Protein AF-A0AB36B8X4-F1 (afdb_monomer_lite)

Radius of gyration: 33.88 Å; chains: 1; bounding box: 92×52×103 Å

Foldseek 3Di:
DFDDPLLQVLVCLLCVLVVVNCQWHADPRRQFIQGNVVRDTDGPLVRVLVSVVPDDPCCVRRNDDPVSVVSNVVVCCVSVNDPPPPPQDDQPDDDDQWGWNDWADLVLQWIKTKTADPPPPDLQARIWIFTQHPVGTDDIDTGNDPVVNVVVSVVVSCVSNVHPPCVVVVVVVQLVLLLVLCVVPDDPVVSVVCSPVPVLVVVLSVVSVPPPPDDSVVSSVVSVVSVVVVVVVVVVVPPPDDDPDDDD

Organism: Clostridium innocuum (NCBI:txid1522)

Secondary structure (DSSP, 8-state):
----HHHHHHHHHHHHHHT-TTTEEE-TTSSEEEETTTTEEEEHHHHHHHHHHT---TTTTT---HHHHHHHHHHHHHTTSS----TT-----EETTEEEEEEE--SSS-EEEEEE-TT-SSGGGSEEEEEEETTEEEEEEEESSHHHHHHHHHHHHHHHTT--HHHHHHHHHHHHHHHHHHHTTS-HHHHHHHHH-HHHHHHHHHHHHHS-SS-HHHHHHHHHHHHHHHHHHHHGGG----------

pLDDT: mean 83.99, std 14.66, range [40.56, 97.94]

Structure (mmCIF, N/CA/C/O backbone):
data_AF-A0AB36B8X4-F1
#
_entry.id   AF-A0AB36B8X4-F1
#
loop_
_atom_site.group_PDB
_atom_site.id
_atom_site.type_symbol
_atom_site.label_atom_id
_atom_site.label_alt_id
_atom_site.label_comp_id
_atom_site.label_asym_id
_atom_site.label_entity_id
_atom_site.label_seq_id
_atom_site.pdbx_PDB_ins_code
_atom_site.Cartn_x
_atom_site.Cartn_y
_atom_site.Cartn_z
_atom_site.occupancy
_atom_site.B_iso_or_equiv
_atom_site.auth_seq_id
_atom_site.auth_comp_id
_atom_site.auth_asym_id
_atom_site.auth_atom_id
_atom_site.pdbx_PDB_model_num
ATOM 1 N N . MET A 1 1 ? 27.150 -23.448 -8.634 1.00 84.00 1 MET A N 1
ATOM 2 C CA . MET A 1 1 ? 25.755 -23.225 -9.065 1.00 84.00 1 MET A CA 1
ATOM 3 C C . MET A 1 1 ? 25.576 -23.900 -10.412 1.00 84.00 1 MET A C 1
ATOM 5 O O . MET A 1 1 ? 26.542 -23.948 -11.162 1.00 84.00 1 MET A O 1
ATOM 9 N N . LYS A 1 2 ? 24.393 -24.443 -10.685 1.00 92.50 2 LYS A N 1
ATOM 10 C CA . LYS A 1 2 ? 24.024 -25.048 -11.966 1.00 92.50 2 LYS A CA 1
ATOM 11 C C . LYS A 1 2 ? 22.678 -24.452 -12.374 1.00 92.50 2 LYS A C 1
ATOM 13 O O . LYS A 1 2 ? 21.824 -24.319 -11.499 1.00 92.50 2 LYS A O 1
ATOM 18 N N . LEU A 1 3 ? 22.521 -24.072 -13.640 1.00 94.25 3 LEU A N 1
ATOM 19 C CA . LEU A 1 3 ? 21.244 -23.560 -14.136 1.00 94.25 3 LEU A CA 1
ATOM 20 C C . LEU A 1 3 ? 20.208 -24.686 -14.194 1.00 94.25 3 LEU A C 1
ATOM 22 O O . LEU A 1 3 ? 20.542 -25.852 -14.433 1.00 94.25 3 LEU A O 1
ATOM 26 N N . THR A 1 4 ? 18.941 -24.334 -14.005 1.00 96.38 4 THR A N 1
ATOM 27 C CA . THR A 1 4 ? 17.841 -25.206 -14.418 1.00 96.38 4 THR A CA 1
ATOM 28 C C . THR A 1 4 ? 17.705 -25.179 -15.942 1.00 96.38 4 THR A C 1
ATOM 30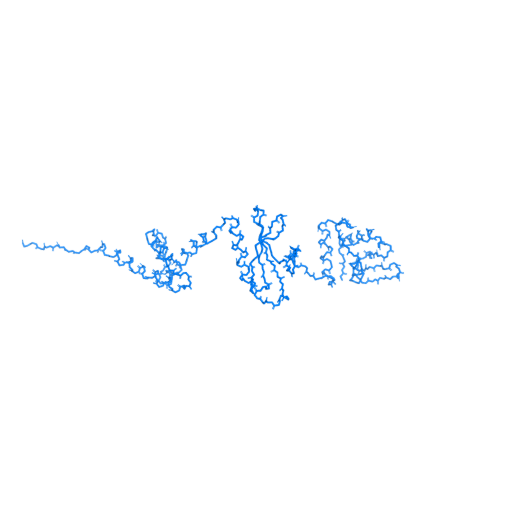 O O . THR A 1 4 ? 18.151 -24.243 -16.604 1.00 96.38 4 THR A O 1
ATOM 33 N N . VAL A 1 5 ? 17.061 -26.202 -16.511 1.00 95.19 5 VAL A N 1
ATOM 34 C CA . VAL A 1 5 ? 16.749 -26.231 -17.952 1.00 95.19 5 VAL A CA 1
ATOM 35 C C . VAL A 1 5 ? 15.897 -25.022 -18.345 1.00 95.19 5 VAL A C 1
ATOM 37 O O . VAL A 1 5 ? 16.098 -24.430 -19.395 1.00 95.19 5 VAL A O 1
ATOM 40 N N . GLU A 1 6 ? 14.981 -24.612 -17.472 1.00 96.31 6 GLU A N 1
ATOM 41 C CA . GLU A 1 6 ? 14.129 -23.445 -17.688 1.00 96.31 6 GLU A CA 1
ATOM 42 C C . GLU A 1 6 ? 14.929 -22.136 -17.731 1.00 96.31 6 GLU A C 1
ATOM 44 O O . GLU A 1 6 ? 14.751 -21.340 -18.647 1.00 96.31 6 GLU A O 1
ATOM 49 N N . GLN A 1 7 ? 15.870 -21.944 -16.801 1.00 96.88 7 GLN A N 1
ATOM 50 C CA . GLN A 1 7 ? 16.777 -20.792 -16.807 1.00 96.88 7 GLN A CA 1
ATOM 51 C C . GLN A 1 7 ? 17.638 -20.751 -18.074 1.00 96.88 7 GLN A C 1
ATOM 53 O O . GLN A 1 7 ? 17.837 -19.680 -18.643 1.00 96.88 7 GLN A O 1
ATOM 58 N N . ALA A 1 8 ? 18.129 -21.910 -18.521 1.00 95.38 8 ALA A N 1
ATOM 59 C CA . ALA A 1 8 ? 18.902 -22.014 -19.752 1.00 95.38 8 ALA A CA 1
ATOM 60 C C . ALA A 1 8 ? 18.063 -21.630 -20.980 1.00 95.38 8 ALA A C 1
ATOM 62 O O . ALA A 1 8 ? 18.479 -20.770 -21.746 1.00 95.38 8 ALA A O 1
ATOM 63 N N . ASN A 1 9 ? 16.838 -22.150 -21.094 1.00 95.44 9 ASN A N 1
ATOM 64 C CA . ASN A 1 9 ? 15.934 -21.822 -22.199 1.00 95.44 9 ASN A CA 1
ATOM 65 C C . ASN A 1 9 ? 15.611 -20.320 -22.276 1.00 95.44 9 ASN A C 1
ATOM 67 O O . ASN A 1 9 ? 15.536 -19.756 -23.366 1.00 95.44 9 ASN A O 1
ATOM 71 N N . VAL A 1 10 ? 15.413 -19.663 -21.126 1.00 96.56 10 VAL A N 1
ATOM 72 C CA . VAL A 1 10 ? 15.160 -18.215 -21.077 1.00 96.56 10 VAL A CA 1
ATOM 73 C C . VAL A 1 10 ? 16.382 -17.429 -21.562 1.00 96.56 10 VAL A C 1
ATOM 75 O O . VAL A 1 10 ? 16.236 -16.499 -22.354 1.00 96.56 10 VAL A O 1
ATOM 78 N N . LEU A 1 11 ? 17.586 -17.815 -21.133 1.00 95.06 11 LEU A N 1
ATOM 79 C CA . LEU A 1 11 ? 18.834 -17.195 -21.586 1.00 95.06 11 LEU A CA 1
ATOM 80 C C . LEU A 1 11 ? 19.087 -17.414 -23.082 1.00 95.06 11 LEU A C 1
ATOM 82 O O . LEU A 1 11 ? 19.453 -16.462 -23.767 1.00 95.06 11 LEU A O 1
ATOM 86 N N . ASP A 1 12 ? 18.849 -18.624 -23.591 1.00 92.81 12 ASP A N 1
ATOM 87 C CA . ASP A 1 12 ? 18.992 -18.947 -25.014 1.00 92.81 12 ASP A CA 1
ATOM 88 C C . ASP A 1 12 ? 18.025 -18.117 -25.862 1.00 92.81 12 ASP A C 1
ATOM 90 O O . ASP A 1 12 ? 18.419 -17.547 -26.876 1.00 92.81 12 ASP A O 1
ATOM 94 N N . LYS A 1 13 ? 16.779 -17.950 -25.404 1.00 94.06 13 LYS A N 1
ATOM 95 C CA . LYS A 1 13 ? 15.788 -17.090 -26.063 1.00 94.06 13 LYS A CA 1
ATOM 96 C C . LYS A 1 13 ? 16.234 -15.626 -26.105 1.00 94.06 13 LYS A C 1
ATOM 98 O O . LYS A 1 13 ? 16.068 -14.970 -27.133 1.00 94.06 13 LYS A O 1
ATOM 103 N N . ILE A 1 14 ? 16.812 -15.110 -25.017 1.00 93.94 14 ILE A N 1
ATOM 104 C CA . ILE A 1 14 ? 17.375 -13.751 -24.986 1.00 93.94 14 ILE A CA 1
ATOM 105 C C . ILE A 1 14 ? 18.546 -13.641 -25.971 1.00 93.94 14 ILE A C 1
ATOM 107 O O . ILE A 1 14 ? 18.582 -12.690 -26.749 1.00 93.94 14 ILE A O 1
ATOM 111 N N . ALA A 1 15 ? 19.468 -14.609 -25.964 1.00 90.81 15 ALA A N 1
ATOM 112 C CA . ALA A 1 15 ? 20.644 -14.630 -26.834 1.00 90.81 15 ALA A CA 1
ATOM 113 C C . ALA A 1 15 ? 20.276 -14.734 -28.325 1.00 90.81 15 ALA A C 1
ATOM 115 O O . ALA A 1 15 ? 20.839 -14.013 -29.147 1.00 90.81 15 ALA A O 1
ATOM 116 N N . GLU A 1 16 ? 19.296 -15.569 -28.677 1.00 91.19 16 GLU A N 1
ATOM 117 C CA . GLU A 1 16 ? 18.780 -15.699 -30.045 1.00 91.19 16 GLU A CA 1
ATOM 118 C C . GLU A 1 16 ? 18.160 -14.377 -30.520 1.00 91.19 16 GLU A C 1
ATOM 120 O O . GLU A 1 16 ? 18.435 -13.901 -31.622 1.00 91.19 16 GLU A O 1
ATOM 125 N N . LYS A 1 17 ? 17.341 -13.738 -29.675 1.00 91.81 17 LYS A N 1
ATOM 126 C CA . LYS A 1 17 ? 16.652 -12.486 -30.024 1.00 91.81 17 LYS A CA 1
ATOM 127 C C . LYS A 1 17 ? 17.582 -11.276 -30.084 1.00 91.81 17 LYS A C 1
ATOM 129 O O . LYS A 1 17 ? 17.334 -10.386 -30.896 1.00 91.81 17 LYS A O 1
ATOM 134 N N . SER A 1 18 ? 18.651 -11.244 -29.286 1.00 88.25 18 SER A N 1
ATOM 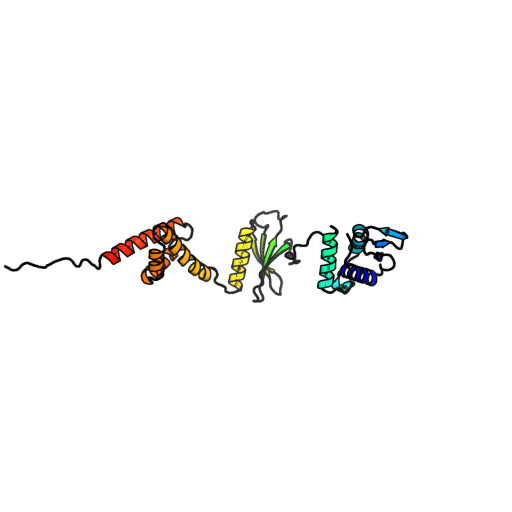135 C CA . SER A 1 18 ? 19.697 -10.215 -29.392 1.00 88.25 18 SER A CA 1
ATOM 136 C C . SER A 1 18 ? 20.706 -10.472 -30.512 1.00 88.25 18 SER A C 1
ATOM 138 O O . SER A 1 18 ? 21.477 -9.568 -30.834 1.00 88.25 18 SER A O 1
ATOM 140 N N . GLY A 1 19 ? 20.741 -11.680 -31.085 1.00 86.88 19 GLY A N 1
ATOM 141 C CA . GLY A 1 19 ? 21.804 -12.118 -31.996 1.00 86.88 19 GLY A CA 1
ATOM 142 C C . GLY A 1 19 ? 23.151 -12.364 -31.302 1.00 86.88 19 GLY A C 1
ATOM 143 O O . GLY A 1 19 ? 24.196 -12.340 -31.952 1.00 86.88 19 GLY A O 1
ATOM 144 N N . MET A 1 20 ? 23.146 -12.553 -29.977 1.00 84.62 20 MET A N 1
ATOM 145 C CA . MET A 1 20 ? 24.335 -12.886 -29.182 1.00 84.62 20 MET A CA 1
ATOM 146 C C . MET A 1 20 ? 24.583 -14.396 -29.084 1.00 84.62 20 MET A C 1
ATOM 148 O O . MET A 1 20 ? 25.609 -14.798 -28.545 1.00 84.62 20 MET A O 1
ATOM 152 N N . ASP A 1 21 ? 23.696 -15.229 -29.621 1.00 82.25 21 ASP A N 1
ATOM 153 C CA . ASP A 1 21 ? 23.835 -16.689 -29.735 1.00 82.25 21 ASP A CA 1
ATOM 154 C C . ASP A 1 21 ? 25.135 -17.133 -30.432 1.00 82.25 21 ASP A C 1
ATOM 156 O O . ASP A 1 21 ? 25.698 -18.185 -30.132 1.00 82.25 21 ASP A O 1
ATOM 160 N N . CYS A 1 22 ? 25.673 -16.296 -31.320 1.00 80.88 22 CYS A N 1
ATOM 161 C CA . CYS A 1 22 ? 26.965 -16.529 -31.957 1.00 80.88 22 CYS A CA 1
ATOM 162 C C . CYS A 1 22 ? 28.179 -16.297 -31.036 1.00 80.88 22 CYS A C 1
ATOM 164 O O . CYS A 1 22 ? 29.280 -16.736 -31.374 1.00 80.88 22 CYS A O 1
ATOM 166 N N . TRP A 1 23 ? 28.003 -15.614 -29.899 1.00 81.00 23 TRP A N 1
ATOM 167 C CA . TRP A 1 23 ? 29.058 -15.251 -28.935 1.00 81.00 23 TRP A CA 1
ATOM 168 C C . TRP A 1 23 ? 28.850 -15.891 -27.555 1.00 81.00 23 TRP A C 1
ATOM 170 O O . TRP A 1 23 ? 29.797 -16.019 -26.778 1.00 81.00 23 TRP A O 1
ATOM 180 N N . PHE A 1 24 ? 27.620 -16.308 -27.260 1.00 86.06 24 PHE A N 1
ATOM 181 C CA . PHE A 1 24 ? 27.163 -16.782 -25.964 1.00 86.06 24 PHE A CA 1
ATOM 182 C C . PHE A 1 24 ? 26.451 -18.123 -26.134 1.00 86.06 24 PHE A C 1
ATOM 184 O O . PHE A 1 24 ? 25.387 -18.193 -26.74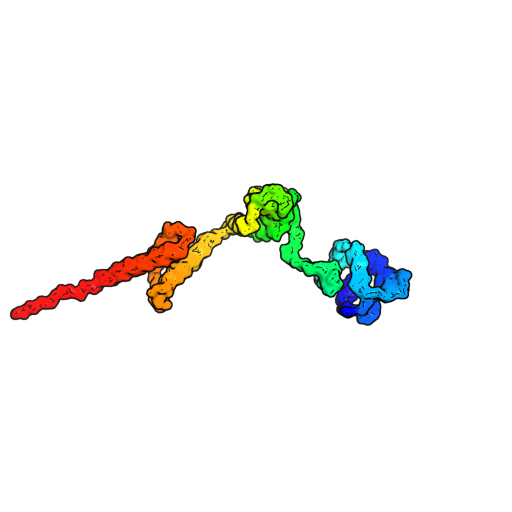3 1.00 86.06 24 PHE A O 1
ATOM 191 N N . SER A 1 25 ? 27.010 -19.187 -25.558 1.00 90.69 25 SER A N 1
ATOM 192 C CA . SER A 1 25 ? 26.334 -20.488 -25.483 1.00 90.69 25 SER A CA 1
ATOM 193 C C . SER A 1 25 ? 26.475 -21.087 -24.092 1.00 90.69 25 SER A C 1
ATOM 195 O O . SER A 1 25 ? 27.504 -20.935 -23.437 1.00 90.69 25 SER A O 1
ATOM 197 N N . ILE A 1 26 ? 25.433 -21.745 -23.600 1.00 93.75 26 ILE A N 1
ATOM 198 C CA . ILE A 1 26 ? 25.466 -22.412 -22.297 1.00 93.75 26 ILE A CA 1
ATOM 199 C C . ILE A 1 26 ? 26.100 -23.793 -22.484 1.00 93.75 26 ILE A C 1
ATOM 201 O O . ILE A 1 26 ? 25.794 -24.493 -23.445 1.00 93.75 26 ILE A O 1
ATOM 205 N N . THR A 1 27 ? 26.999 -24.199 -21.584 1.00 92.31 27 THR A N 1
ATOM 206 C CA . THR A 1 27 ? 27.598 -25.541 -21.656 1.00 92.31 27 THR A CA 1
ATOM 207 C C . THR A 1 27 ? 26.556 -26.632 -21.406 1.00 92.31 27 THR A C 1
ATOM 209 O O . THR A 1 27 ? 25.653 -26.447 -20.593 1.00 92.31 27 THR A O 1
ATOM 212 N N . ASP A 1 28 ? 26.724 -27.809 -22.019 1.00 91.31 28 ASP A N 1
ATOM 213 C CA . ASP A 1 28 ? 25.782 -28.941 -21.896 1.00 91.31 28 ASP A CA 1
ATOM 214 C C . ASP A 1 28 ? 25.486 -29.353 -20.441 1.00 91.31 28 ASP A C 1
ATOM 216 O O . ASP A 1 28 ? 24.405 -29.842 -20.110 1.00 91.31 28 ASP A O 1
ATOM 220 N N . ASP A 1 29 ? 26.452 -29.167 -19.539 1.00 93.25 29 ASP A N 1
ATOM 221 C CA . ASP A 1 29 ? 26.303 -29.488 -18.119 1.00 93.25 29 ASP A CA 1
ATOM 222 C C . ASP A 1 29 ? 25.583 -28.401 -17.298 1.00 93.25 29 ASP A C 1
ATOM 224 O O . ASP A 1 29 ? 25.269 -28.640 -16.122 1.00 93.25 29 ASP A O 1
ATOM 228 N N . LEU A 1 30 ? 25.270 -27.262 -17.929 1.00 94.69 30 LEU A N 1
ATOM 229 C CA . LEU A 1 30 ? 24.597 -26.075 -17.397 1.00 94.69 30 LEU A CA 1
ATOM 230 C C . LEU A 1 30 ? 25.367 -25.357 -16.277 1.00 94.69 30 LEU A C 1
ATOM 232 O O . LEU A 1 30 ? 24.766 -24.727 -15.400 1.00 94.69 30 LEU A O 1
ATOM 236 N N . THR A 1 31 ? 26.697 -25.483 -16.253 1.00 94.56 31 THR A N 1
ATOM 237 C CA . THR A 1 31 ? 27.536 -24.911 -15.182 1.00 94.56 31 THR A CA 1
ATOM 238 C C . THR A 1 31 ? 28.363 -23.698 -15.602 1.00 94.56 31 THR A C 1
ATOM 240 O O . THR A 1 31 ? 28.905 -23.008 -14.731 1.00 94.56 31 THR A O 1
ATOM 243 N N . ALA A 1 32 ? 28.442 -23.402 -16.901 1.00 94.00 32 ALA A N 1
ATOM 244 C CA . ALA A 1 32 ? 29.242 -22.313 -17.446 1.00 94.00 32 ALA A CA 1
ATOM 245 C C . ALA A 1 32 ? 28.630 -21.724 -18.727 1.00 94.00 32 ALA A C 1
ATOM 247 O O . ALA A 1 32 ? 27.735 -22.307 -19.338 1.00 94.00 32 ALA A O 1
ATOM 248 N N . ILE A 1 33 ? 29.147 -20.560 -19.126 1.00 93.81 33 ILE A N 1
ATOM 249 C CA . ILE A 1 33 ? 28.929 -19.985 -20.457 1.00 93.81 33 ILE A CA 1
ATOM 250 C C . ILE A 1 33 ? 30.196 -20.230 -21.273 1.00 93.81 33 ILE A C 1
ATOM 252 O O . ILE A 1 33 ? 31.301 -19.960 -20.801 1.00 93.81 33 ILE A O 1
ATOM 256 N N . HIS A 1 34 ? 30.047 -20.744 -22.482 1.00 93.38 34 HIS A N 1
ATOM 257 C CA . HIS A 1 34 ? 31.100 -20.820 -23.475 1.00 93.38 34 HIS A CA 1
ATOM 258 C C . HIS A 1 34 ? 31.112 -19.526 -24.301 1.00 93.38 34 HIS A C 1
ATOM 260 O O . HIS A 1 34 ? 30.177 -19.229 -25.048 1.00 93.38 34 HIS A O 1
ATOM 266 N N . ASP A 1 35 ? 32.176 -18.750 -24.105 1.00 89.12 35 ASP A N 1
ATOM 267 C CA . ASP A 1 35 ? 32.509 -17.540 -24.855 1.00 89.12 35 ASP A CA 1
ATOM 268 C C . ASP A 1 35 ? 33.169 -17.977 -26.166 1.00 89.12 35 ASP A C 1
ATOM 270 O O . ASP A 1 35 ? 34.320 -18.436 -26.179 1.00 89.12 35 ASP A O 1
ATOM 274 N N . VAL A 1 36 ? 32.395 -17.891 -27.249 1.00 85.88 36 VAL A N 1
ATOM 275 C CA . VAL A 1 36 ? 32.785 -18.392 -28.575 1.00 85.88 36 VAL A CA 1
ATOM 276 C C . VAL A 1 36 ? 33.909 -17.539 -29.171 1.00 85.88 36 VAL A C 1
ATOM 278 O O . VAL A 1 36 ? 34.790 -18.071 -29.846 1.00 85.88 36 VAL A O 1
ATOM 281 N N . GLU A 1 37 ? 33.929 -16.233 -28.887 1.00 84.25 37 GLU A N 1
ATOM 282 C CA . GLU A 1 37 ? 34.930 -15.300 -29.416 1.00 84.25 37 GLU A CA 1
ATOM 283 C C . GLU A 1 37 ? 36.320 -15.587 -28.832 1.00 84.25 37 GLU A C 1
ATOM 285 O O . GLU A 1 37 ? 37.308 -15.685 -29.564 1.00 84.25 37 GLU A O 1
ATOM 290 N N . ALA A 1 38 ? 36.400 -15.774 -27.512 1.00 85.94 38 ALA A N 1
ATOM 291 C CA . ALA A 1 38 ? 37.657 -16.081 -26.830 1.00 85.94 38 ALA A CA 1
ATOM 292 C C . ALA A 1 38 ? 37.952 -17.590 -26.722 1.00 85.94 38 ALA A C 1
ATOM 294 O O . ALA A 1 38 ? 38.988 -17.962 -26.159 1.00 85.94 38 ALA A O 1
ATOM 295 N N . ASN A 1 39 ? 37.060 -18.446 -27.236 1.00 89.44 39 ASN A N 1
ATOM 296 C CA . ASN A 1 39 ? 37.124 -19.909 -27.176 1.00 89.44 39 ASN A CA 1
ATOM 297 C C . ASN A 1 39 ? 37.454 -20.436 -25.766 1.00 89.44 39 ASN A C 1
ATOM 299 O O . ASN A 1 39 ? 38.416 -21.185 -25.554 1.00 89.44 39 ASN A O 1
ATOM 303 N N . ARG A 1 40 ? 36.684 -19.992 -24.767 1.00 92.12 40 ARG A N 1
ATOM 304 C CA . ARG A 1 40 ? 36.898 -20.362 -23.359 1.00 92.12 40 ARG A CA 1
ATOM 305 C C . ARG A 1 40 ? 35.591 -20.433 -22.585 1.00 92.12 40 ARG A C 1
ATOM 307 O O . ARG A 1 40 ? 34.621 -19.758 -22.909 1.00 92.12 40 ARG A O 1
ATOM 314 N N . ASN A 1 41 ? 35.601 -21.185 -21.491 1.00 94.50 41 ASN A N 1
ATOM 315 C CA . ASN A 1 41 ? 34.471 -21.217 -20.570 1.00 94.50 41 ASN A CA 1
ATOM 316 C C . ASN A 1 41 ? 34.639 -20.132 -19.506 1.00 94.50 41 ASN A C 1
ATOM 318 O O . ASN A 1 41 ? 35.683 -20.032 -18.856 1.00 94.50 41 ASN A O 1
ATOM 322 N N . ILE A 1 42 ? 33.593 -19.336 -19.320 1.00 93.69 42 ILE A N 1
ATOM 323 C CA . ILE A 1 42 ? 33.490 -18.301 -18.297 1.00 93.69 42 ILE A CA 1
ATOM 324 C C . ILE A 1 42 ? 32.407 -18.668 -17.279 1.00 93.69 42 ILE A C 1
ATOM 326 O O . ILE A 1 42 ? 31.536 -19.507 -17.515 1.00 93.69 42 ILE A O 1
ATOM 330 N N . THR A 1 43 ? 32.473 -18.050 -16.102 1.00 93.50 43 THR A N 1
ATOM 331 C CA . THR A 1 43 ? 31.510 -18.326 -15.031 1.00 93.50 43 THR A CA 1
ATOM 332 C C . THR A 1 43 ? 30.119 -17.818 -15.411 1.00 93.50 43 THR A C 1
ATOM 334 O O . THR A 1 43 ? 29.997 -16.772 -16.050 1.00 93.50 43 THR A O 1
ATOM 337 N N . LEU A 1 44 ? 29.067 -18.512 -14.956 1.00 93.81 44 LEU A N 1
ATOM 338 C CA . LEU A 1 44 ? 27.671 -18.101 -15.176 1.00 93.81 44 LEU A CA 1
ATOM 339 C C . LEU A 1 44 ? 27.432 -16.646 -14.768 1.00 93.81 44 LEU A C 1
ATOM 341 O O . LEU A 1 44 ? 26.903 -15.866 -15.549 1.00 93.81 44 LEU A O 1
ATOM 345 N N . ARG A 1 45 ? 27.902 -16.252 -13.578 1.00 92.94 45 ARG A N 1
ATOM 346 C CA . ARG A 1 45 ? 27.767 -14.876 -13.082 1.00 92.94 45 ARG A CA 1
ATOM 347 C C . ARG A 1 45 ? 28.395 -13.853 -14.027 1.00 92.94 45 ARG A C 1
ATOM 349 O O . ARG A 1 45 ? 27.802 -12.810 -14.265 1.00 92.94 45 ARG A O 1
ATOM 356 N N . TYR A 1 46 ? 29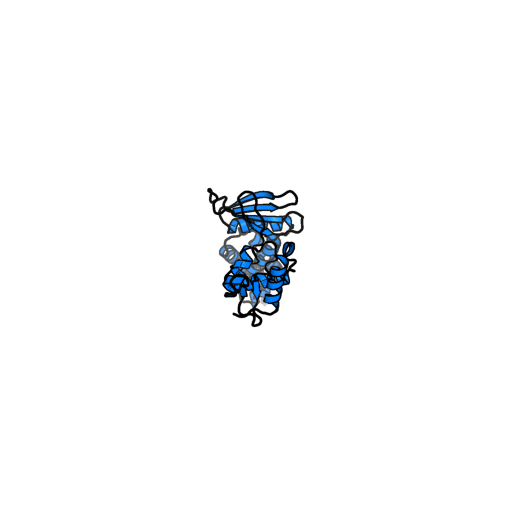.597 -14.127 -14.530 1.00 90.12 46 TYR A N 1
ATOM 357 C CA . TYR A 1 46 ? 30.298 -13.189 -15.401 1.00 90.12 46 TYR A CA 1
ATOM 358 C C . TYR A 1 46 ? 29.640 -13.110 -16.783 1.00 90.12 46 TYR A C 1
ATOM 360 O O . TYR A 1 46 ? 29.333 -12.013 -17.236 1.00 90.12 46 TYR A O 1
ATOM 368 N N . GLY A 1 47 ? 29.356 -14.255 -17.411 1.00 91.06 47 GLY A N 1
ATOM 369 C CA . GLY A 1 47 ? 28.723 -14.297 -18.732 1.00 91.06 47 GLY A CA 1
ATOM 370 C C . GLY A 1 47 ? 27.319 -13.693 -18.734 1.00 91.06 47 GLY A C 1
ATOM 371 O O . GLY A 1 47 ? 27.032 -12.812 -19.539 1.00 91.06 47 GLY A O 1
ATOM 372 N N . ILE A 1 48 ? 26.464 -14.101 -17.792 1.00 93.69 48 ILE A N 1
ATOM 373 C CA . ILE A 1 48 ? 25.101 -13.558 -17.659 1.00 93.69 48 ILE A CA 1
ATOM 374 C C . ILE A 1 48 ? 25.150 -12.076 -17.266 1.00 93.69 48 ILE A C 1
ATOM 376 O O . ILE A 1 48 ? 24.327 -11.295 -17.728 1.00 93.69 48 ILE A O 1
ATOM 380 N N . GLY A 1 49 ? 26.144 -11.659 -16.476 1.00 89.69 49 GLY A N 1
ATOM 381 C CA . GLY A 1 49 ? 26.356 -10.251 -16.144 1.00 89.69 49 GLY A CA 1
ATOM 382 C C . GLY A 1 49 ? 26.673 -9.380 -17.362 1.00 89.69 49 GLY A C 1
ATOM 383 O O . GLY A 1 49 ? 26.196 -8.252 -17.425 1.00 89.69 49 GLY A O 1
ATOM 384 N N . ILE A 1 50 ? 27.435 -9.893 -18.334 1.00 88.06 50 ILE A N 1
ATOM 385 C CA . ILE A 1 50 ? 27.686 -9.200 -19.608 1.00 88.06 50 ILE A CA 1
ATOM 386 C C . ILE A 1 50 ? 26.409 -9.151 -20.444 1.00 88.06 50 ILE A C 1
ATOM 388 O O . ILE A 1 50 ? 26.050 -8.080 -20.924 1.00 88.06 50 ILE A O 1
ATOM 392 N N . LEU A 1 51 ? 25.706 -10.282 -20.574 1.00 88.38 51 LEU A N 1
ATOM 393 C CA . LEU A 1 51 ? 24.436 -10.345 -21.299 1.00 88.38 51 LEU A CA 1
ATOM 394 C C . LEU A 1 51 ? 23.448 -9.302 -20.754 1.00 88.38 51 LEU A C 1
ATOM 396 O O . LEU A 1 51 ? 22.923 -8.499 -21.518 1.00 88.38 51 LEU A O 1
ATOM 400 N N . ASN A 1 52 ? 23.277 -9.250 -19.428 1.00 90.12 52 ASN A N 1
ATOM 401 C CA . ASN A 1 52 ? 22.337 -8.350 -18.759 1.00 90.12 52 ASN A CA 1
ATOM 402 C C . ASN A 1 52 ? 22.636 -6.857 -18.987 1.00 90.12 52 ASN A C 1
ATOM 404 O O . ASN A 1 52 ? 21.725 -6.042 -18.940 1.00 90.12 52 ASN A O 1
ATOM 408 N N . GLN A 1 53 ? 23.887 -6.469 -19.264 1.00 83.06 53 GLN A N 1
ATOM 409 C CA . GLN A 1 53 ? 24.212 -5.067 -19.579 1.00 83.06 53 GLN A CA 1
ATOM 410 C C . GLN A 1 53 ? 23.586 -4.593 -20.896 1.00 83.06 53 GLN A C 1
ATOM 412 O O . GLN A 1 53 ? 23.364 -3.396 -21.063 1.00 83.06 53 GLN A O 1
ATOM 417 N N . GLY A 1 54 ? 23.337 -5.517 -21.827 1.00 81.75 54 GLY A N 1
ATOM 418 C CA . GLY A 1 54 ? 22.693 -5.239 -23.109 1.00 81.75 54 GLY A CA 1
ATOM 419 C C . GLY A 1 54 ? 21.196 -5.542 -23.130 1.00 81.75 54 GLY A C 1
ATOM 420 O O . GLY A 1 54 ? 20.570 -5.326 -24.164 1.00 81.75 54 GLY A O 1
ATOM 421 N N . VAL A 1 55 ? 20.630 -6.054 -22.031 1.00 86.19 55 VAL A N 1
ATOM 422 C CA . VAL A 1 55 ? 19.208 -6.397 -21.948 1.00 86.19 55 VAL A CA 1
ATOM 423 C C . VAL A 1 55 ? 18.366 -5.139 -21.760 1.00 86.19 55 VAL A C 1
ATOM 425 O O . VAL A 1 55 ? 18.614 -4.326 -20.871 1.00 86.19 55 VAL A O 1
ATOM 428 N N . THR A 1 56 ? 17.357 -4.995 -22.613 1.00 85.31 56 THR A N 1
ATOM 429 C CA . THR A 1 56 ? 16.365 -3.914 -22.584 1.00 85.31 56 THR A CA 1
ATOM 430 C C . THR A 1 56 ? 14.998 -4.428 -22.105 1.00 85.31 56 THR A C 1
ATOM 432 O O . THR A 1 56 ? 14.908 -4.990 -21.014 1.00 85.31 56 THR A O 1
ATOM 435 N N . ASP A 1 57 ? 13.908 -4.227 -22.852 1.00 89.31 57 ASP A N 1
ATOM 436 C CA . ASP A 1 57 ? 12.568 -4.649 -22.436 1.00 89.31 57 ASP A CA 1
ATOM 437 C C . ASP A 1 57 ? 12.374 -6.146 -22.743 1.00 89.31 57 ASP A C 1
ATOM 439 O O . ASP A 1 57 ? 12.175 -6.545 -23.891 1.00 89.31 57 ASP A O 1
ATOM 443 N N . LEU A 1 58 ? 12.429 -6.987 -21.702 1.00 90.06 58 LEU A N 1
ATOM 444 C CA . LEU A 1 58 ? 12.314 -8.453 -21.792 1.00 90.06 58 LEU A CA 1
ATOM 445 C C . LEU A 1 58 ? 11.071 -8.929 -22.562 1.00 90.06 58 LEU A C 1
ATOM 447 O O . LEU A 1 58 ? 11.121 -9.939 -23.268 1.00 90.06 58 LEU A O 1
ATOM 451 N N . VAL A 1 59 ? 9.958 -8.202 -22.459 1.00 90.19 59 VAL A N 1
ATOM 452 C CA . VAL A 1 59 ? 8.709 -8.576 -23.128 1.00 90.19 59 VAL A CA 1
ATOM 453 C C . VAL A 1 59 ? 8.716 -8.082 -24.570 1.00 90.19 59 VAL A C 1
ATOM 455 O O . VAL A 1 59 ? 8.450 -8.864 -25.484 1.00 90.19 59 VAL A O 1
ATOM 458 N N . LYS A 1 60 ? 9.031 -6.802 -24.801 1.00 89.38 60 LYS A N 1
ATOM 459 C CA . LYS A 1 60 ? 8.951 -6.210 -26.146 1.00 89.38 60 LYS A CA 1
ATOM 460 C C . LYS A 1 60 ? 10.062 -6.680 -27.077 1.00 89.38 60 LYS A C 1
ATOM 462 O O . LYS A 1 60 ? 9.782 -6.984 -28.235 1.00 89.38 60 LYS A O 1
ATOM 467 N N . ASP A 1 61 ? 11.289 -6.747 -26.577 1.00 89.94 61 ASP A N 1
ATOM 468 C CA . ASP A 1 61 ? 12.474 -6.946 -27.413 1.00 89.94 61 ASP A CA 1
ATOM 469 C C . ASP A 1 61 ? 12.827 -8.435 -27.545 1.00 89.94 61 ASP A C 1
ATOM 471 O O . ASP A 1 61 ? 13.304 -8.883 -28.588 1.00 89.94 61 ASP A O 1
ATOM 475 N N . TYR A 1 62 ? 12.512 -9.226 -26.515 1.00 91.94 62 TYR A N 1
ATOM 476 C CA . TYR A 1 62 ? 12.878 -10.645 -26.436 1.00 91.94 62 TYR A CA 1
ATOM 477 C C . TYR A 1 62 ? 11.662 -11.588 -26.419 1.00 91.94 62 TYR A C 1
ATOM 479 O O . TYR A 1 62 ? 11.808 -12.806 -26.558 1.00 91.94 62 TYR A O 1
ATOM 487 N N . GLY A 1 63 ? 10.442 -11.050 -26.314 1.00 91.25 63 GLY A N 1
ATOM 488 C CA . GLY A 1 63 ? 9.208 -11.833 -26.388 1.00 91.25 63 GLY A CA 1
ATOM 489 C C . GLY A 1 63 ? 9.014 -12.790 -25.213 1.00 91.25 63 GLY A C 1
ATOM 490 O O . GLY A 1 63 ? 8.438 -13.868 -25.400 1.00 91.25 63 GLY A O 1
ATOM 491 N N . LEU A 1 64 ? 9.544 -12.455 -24.032 1.00 93.81 64 LEU A N 1
ATOM 492 C CA . LEU A 1 64 ? 9.314 -13.240 -22.822 1.00 93.81 64 LEU A CA 1
ATOM 493 C C . LEU A 1 64 ? 7.894 -13.006 -22.293 1.00 93.81 64 LEU A C 1
ATOM 495 O O . LEU A 1 64 ? 7.364 -11.898 -22.363 1.00 93.81 64 LEU A O 1
ATOM 499 N N . ASN A 1 65 ? 7.281 -14.055 -21.752 1.00 93.31 65 ASN A N 1
ATOM 500 C CA . ASN A 1 65 ? 6.053 -13.936 -20.966 1.00 93.31 65 ASN A CA 1
ATOM 501 C C . ASN A 1 65 ? 6.363 -13.594 -19.494 1.00 93.31 65 ASN A C 1
ATOM 503 O O . ASN A 1 65 ? 7.510 -13.663 -19.059 1.00 93.31 65 ASN A O 1
ATOM 507 N N . GLU A 1 66 ? 5.335 -13.253 -18.712 1.00 86.88 66 GLU A N 1
ATOM 508 C CA . GLU A 1 66 ? 5.483 -12.847 -17.302 1.00 86.88 66 GLU A CA 1
ATOM 509 C C . GLU A 1 66 ? 6.233 -13.876 -16.441 1.00 86.88 66 GLU A C 1
ATOM 511 O O . GLU A 1 66 ? 7.050 -13.511 -15.595 1.00 86.88 66 GLU A O 1
ATOM 516 N N . HIS A 1 67 ? 5.998 -15.169 -16.676 1.00 92.19 67 HIS A N 1
ATOM 517 C CA . HIS A 1 67 ? 6.676 -16.242 -15.950 1.00 92.19 67 HIS A CA 1
ATOM 518 C C . HIS A 1 67 ? 8.159 -16.334 -16.329 1.00 92.19 67 HIS A C 1
ATOM 520 O O . HIS A 1 67 ? 9.015 -16.405 -15.451 1.00 92.19 67 HIS A O 1
ATOM 526 N N . GLU A 1 68 ? 8.489 -16.252 -17.618 1.00 93.12 68 GLU A N 1
ATOM 527 C CA . GLU A 1 68 ? 9.879 -16.233 -18.098 1.00 93.12 68 GLU A CA 1
ATOM 528 C C . GLU A 1 68 ? 10.647 -15.002 -17.586 1.00 93.12 68 GLU A C 1
ATOM 530 O O . GLU A 1 68 ? 11.813 -15.117 -17.204 1.00 93.12 68 GLU A O 1
ATOM 535 N N . VAL A 1 69 ? 9.989 -13.837 -17.521 1.00 91.94 69 VAL A N 1
ATOM 536 C CA . VAL A 1 69 ? 10.550 -12.613 -16.923 1.00 91.94 69 VAL A CA 1
ATOM 537 C C . VAL A 1 69 ? 10.898 -12.844 -15.454 1.00 91.94 69 VAL A C 1
ATOM 539 O O . VAL A 1 69 ? 11.994 -12.492 -15.015 1.00 91.94 69 VAL A O 1
ATOM 542 N N . LYS A 1 70 ? 10.001 -13.485 -14.697 1.00 91.44 70 LYS A N 1
ATOM 543 C CA . LYS A 1 70 ? 10.260 -13.833 -13.298 1.00 91.44 70 LYS A CA 1
ATOM 544 C C . LYS A 1 70 ? 11.446 -14.791 -13.160 1.00 91.44 70 LYS A C 1
ATOM 546 O O . LYS A 1 70 ? 12.334 -14.531 -12.355 1.00 91.44 70 LYS A O 1
ATOM 551 N N . VAL A 1 71 ? 11.505 -15.846 -13.978 1.00 94.94 71 VAL A N 1
ATOM 552 C CA . VAL A 1 71 ? 12.631 -16.800 -13.992 1.00 94.94 71 VAL A CA 1
ATOM 553 C C . VAL A 1 71 ? 13.962 -16.084 -14.242 1.00 94.94 71 VAL A C 1
ATOM 555 O O . VAL A 1 71 ? 14.960 -16.398 -13.588 1.00 94.94 71 VAL A O 1
ATOM 558 N N . TYR A 1 72 ? 13.986 -15.117 -15.164 1.00 94.44 72 TYR A N 1
ATOM 559 C CA . TYR A 1 72 ? 15.179 -14.325 -15.456 1.00 94.44 72 TYR A CA 1
ATOM 560 C C . TYR A 1 72 ? 15.595 -13.439 -14.272 1.00 94.44 72 TYR A C 1
ATOM 562 O O . TYR A 1 72 ? 16.758 -13.467 -13.870 1.00 94.44 72 TYR A O 1
ATOM 570 N N . HIS A 1 73 ? 14.656 -12.710 -13.663 1.00 91.00 73 HIS A N 1
ATOM 571 C CA . HIS A 1 73 ? 14.946 -11.875 -12.492 1.00 91.00 73 HIS A CA 1
ATOM 572 C C . HIS A 1 73 ? 15.427 -12.694 -11.290 1.00 91.00 73 HIS A C 1
ATOM 574 O O . HIS A 1 73 ? 16.462 -12.371 -10.703 1.00 91.00 73 HIS A O 1
ATOM 580 N N . ASP A 1 74 ? 14.748 -13.796 -10.964 1.00 92.50 74 ASP A N 1
ATOM 581 C CA . ASP A 1 74 ? 15.145 -14.686 -9.866 1.00 92.50 74 ASP A CA 1
ATOM 582 C C . ASP A 1 74 ? 16.566 -15.237 -10.093 1.00 92.50 74 ASP A C 1
ATOM 584 O O . ASP A 1 74 ? 17.374 -15.340 -9.161 1.00 92.50 74 ASP A O 1
ATOM 588 N N . LEU A 1 75 ? 16.919 -15.531 -11.351 1.00 94.38 75 LEU A N 1
ATOM 589 C CA . LEU A 1 75 ? 18.272 -15.930 -11.724 1.00 94.38 75 LEU A CA 1
ATOM 590 C C . LEU A 1 75 ? 19.292 -14.809 -11.465 1.00 94.38 75 LEU A C 1
ATOM 592 O O . LEU A 1 75 ? 20.328 -15.074 -10.845 1.00 94.38 75 LEU A O 1
ATOM 596 N N . LEU A 1 76 ? 19.018 -13.572 -11.885 1.00 93.44 76 LEU A N 1
ATOM 597 C CA . LEU A 1 76 ? 19.917 -12.434 -11.652 1.00 93.44 76 LEU A CA 1
ATOM 598 C C . LEU A 1 76 ? 20.131 -12.159 -10.159 1.00 93.44 76 LEU A C 1
ATOM 600 O O . LEU A 1 76 ? 21.269 -11.923 -9.737 1.00 93.44 76 LEU A O 1
ATOM 604 N N . VAL A 1 77 ? 19.071 -12.256 -9.356 1.00 89.62 77 VAL A N 1
ATOM 605 C CA . VAL A 1 77 ? 19.140 -12.143 -7.892 1.00 89.62 77 VAL A CA 1
ATOM 606 C C . VAL A 1 77 ? 20.004 -13.259 -7.305 1.00 89.62 77 VAL A C 1
ATOM 608 O O . VAL A 1 77 ? 20.934 -12.984 -6.546 1.00 89.62 77 VAL A O 1
ATOM 611 N N . SER A 1 78 ? 19.781 -14.515 -7.711 1.00 91.44 78 SER A N 1
ATOM 612 C CA . SER A 1 78 ? 20.555 -15.663 -7.209 1.00 91.44 78 SER A CA 1
ATOM 613 C C . SER A 1 78 ? 22.055 -15.580 -7.536 1.00 91.44 78 SER A C 1
ATOM 615 O O . SER A 1 78 ? 22.895 -16.101 -6.798 1.00 91.44 78 SER A O 1
ATOM 617 N N . LEU A 1 79 ? 22.408 -14.884 -8.621 1.00 90.00 79 LEU A N 1
ATOM 618 C CA . LEU A 1 79 ? 23.786 -14.612 -9.034 1.00 90.00 79 LEU A CA 1
ATOM 619 C C . LEU A 1 79 ? 24.374 -13.345 -8.388 1.00 90.00 79 LEU A C 1
ATOM 621 O O . LEU A 1 79 ? 25.554 -13.041 -8.603 1.00 90.00 79 LEU A O 1
ATOM 625 N N . GLY A 1 80 ? 23.580 -12.598 -7.613 1.00 88.19 80 GLY A N 1
ATOM 626 C CA . GLY A 1 80 ? 23.958 -11.307 -7.040 1.00 88.19 80 GLY A CA 1
ATOM 627 C C . GLY A 1 80 ? 24.306 -10.270 -8.111 1.00 88.19 80 GLY A C 1
ATOM 628 O O . GLY A 1 80 ? 25.279 -9.524 -7.948 1.00 88.19 80 GLY A O 1
ATOM 629 N N . LEU A 1 81 ? 23.594 -10.311 -9.242 1.00 86.31 81 LEU A N 1
ATOM 630 C CA . LEU A 1 81 ? 23.672 -9.350 -10.349 1.00 86.31 81 LEU A CA 1
ATOM 631 C C . LEU A 1 81 ? 22.568 -8.294 -10.250 1.00 86.31 81 LEU A C 1
ATOM 633 O O . LEU A 1 81 ? 22.785 -7.148 -10.634 1.00 86.31 81 LEU A O 1
ATOM 637 N N . GLU A 1 82 ? 21.433 -8.660 -9.662 1.00 81.56 82 GLU A N 1
ATOM 638 C CA . GLU A 1 82 ? 20.386 -7.741 -9.229 1.00 81.56 82 GLU A CA 1
ATOM 639 C C . GLU A 1 82 ? 20.178 -7.873 -7.718 1.00 81.56 82 GLU A C 1
ATOM 641 O O . GLU A 1 82 ? 20.507 -8.893 -7.107 1.00 81.56 82 GLU A O 1
ATOM 646 N N . LYS A 1 83 ? 19.668 -6.810 -7.095 1.00 70.75 83 LYS A N 1
ATOM 647 C CA . LYS A 1 83 ? 19.133 -6.899 -5.733 1.00 70.75 83 LYS A CA 1
ATOM 648 C C . LYS A 1 83 ? 17.717 -7.455 -5.824 1.00 70.75 83 LYS A C 1
ATOM 650 O O . LYS A 1 83 ? 17.054 -7.202 -6.827 1.00 70.75 83 LYS A O 1
ATOM 655 N N . GLU A 1 84 ? 17.254 -8.155 -4.789 1.00 53.41 84 GLU A N 1
ATOM 656 C CA . GLU A 1 84 ? 15.828 -8.472 -4.658 1.00 53.41 84 GLU A CA 1
ATOM 657 C C . GLU A 1 84 ? 15.027 -7.185 -4.885 1.00 53.41 84 GLU A C 1
ATOM 659 O O . GLU A 1 84 ? 15.178 -6.201 -4.154 1.00 53.41 84 GLU A O 1
ATOM 664 N N . LYS A 1 85 ? 14.238 -7.158 -5.962 1.00 49.59 85 LYS A N 1
ATOM 665 C CA . LYS A 1 85 ? 13.232 -6.122 -6.136 1.00 49.59 85 LYS A CA 1
ATOM 666 C C . LYS A 1 85 ? 12.142 -6.427 -5.123 1.00 49.59 85 LYS A C 1
ATOM 668 O O . LYS A 1 85 ? 11.460 -7.440 -5.246 1.00 49.59 85 LYS A O 1
ATOM 673 N N . ASP A 1 86 ? 11.963 -5.537 -4.152 1.00 41.56 86 ASP A N 1
ATOM 674 C CA . ASP A 1 86 ? 10.701 -5.454 -3.425 1.00 41.56 86 ASP A CA 1
ATOM 675 C C . ASP A 1 86 ? 9.600 -5.256 -4.470 1.00 41.56 86 ASP A C 1
ATOM 677 O O . ASP A 1 86 ? 9.464 -4.176 -5.048 1.00 41.56 86 ASP A O 1
ATOM 681 N N . MET A 1 87 ? 8.805 -6.298 -4.716 1.00 42.78 87 MET A N 1
ATOM 682 C CA . MET A 1 87 ? 7.656 -6.266 -5.630 1.00 42.78 87 MET A CA 1
ATOM 683 C C . MET A 1 87 ? 6.569 -5.255 -5.202 1.00 42.78 87 MET A C 1
ATOM 685 O O . MET A 1 87 ? 5.542 -5.150 -5.856 1.00 42.78 87 MET A O 1
ATOM 689 N N . ALA A 1 88 ? 6.777 -4.513 -4.109 1.00 47.88 88 ALA A N 1
ATOM 690 C CA . ALA A 1 88 ? 5.910 -3.437 -3.636 1.00 47.88 88 ALA A CA 1
ATOM 691 C C . ALA A 1 88 ? 6.261 -2.047 -4.204 1.00 47.88 88 ALA A C 1
ATOM 693 O O . ALA A 1 88 ? 5.517 -1.097 -3.972 1.00 47.88 88 ALA A O 1
ATOM 694 N N . LYS A 1 89 ? 7.378 -1.894 -4.927 1.00 45.72 89 LYS A N 1
ATOM 695 C CA . LYS A 1 89 ? 7.712 -0.645 -5.631 1.00 45.72 89 LYS A CA 1
ATOM 696 C C . LYS A 1 89 ? 7.504 -0.817 -7.129 1.00 45.72 89 LYS A C 1
ATOM 698 O O . LYS A 1 89 ? 8.463 -0.838 -7.897 1.00 45.72 89 LYS A O 1
ATOM 703 N N . ASP A 1 90 ? 6.244 -0.929 -7.534 1.00 48.84 90 ASP A N 1
ATOM 704 C CA . ASP A 1 90 ? 5.878 -0.528 -8.889 1.00 48.84 90 ASP A CA 1
ATOM 705 C C . ASP A 1 90 ? 6.336 0.924 -9.094 1.00 48.84 90 ASP A C 1
ATOM 707 O O . ASP A 1 90 ? 6.257 1.742 -8.172 1.00 48.84 90 ASP A O 1
ATOM 711 N N . ASP A 1 91 ? 6.835 1.255 -10.285 1.00 55.31 91 ASP A N 1
ATOM 712 C CA . ASP A 1 91 ? 7.079 2.639 -10.699 1.00 55.31 91 ASP A CA 1
ATOM 713 C C . ASP A 1 91 ? 5.721 3.372 -10.729 1.00 55.31 91 ASP A C 1
ATOM 715 O O . ASP A 1 91 ? 5.078 3.519 -11.767 1.00 55.31 91 ASP A O 1
ATOM 719 N N . LEU A 1 92 ? 5.254 3.842 -9.566 1.00 75.75 92 LEU A N 1
ATOM 720 C CA . LEU A 1 92 ? 4.024 4.631 -9.415 1.00 75.75 92 LEU A CA 1
ATOM 721 C C . LEU A 1 92 ? 4.148 6.018 -10.073 1.00 75.75 92 LEU A C 1
ATOM 723 O O . LEU A 1 92 ? 3.186 6.789 -10.119 1.00 75.75 92 LEU A O 1
ATOM 727 N N . GLY A 1 93 ? 5.331 6.320 -10.607 1.00 84.69 93 GLY A N 1
ATOM 728 C CA . GLY A 1 93 ? 5.646 7.510 -11.368 1.00 84.69 93 GLY A CA 1
ATOM 729 C C . GLY A 1 93 ? 6.192 8.640 -10.507 1.00 84.69 93 GLY A C 1
ATOM 730 O O . GLY A 1 93 ? 6.559 8.486 -9.341 1.00 84.69 93 GLY A O 1
ATOM 731 N N . VAL A 1 94 ? 6.262 9.812 -11.126 1.00 89.69 94 VAL A N 1
ATOM 732 C CA . VAL A 1 94 ? 6.721 11.049 -10.499 1.00 89.69 94 VAL A CA 1
ATOM 733 C C . VAL A 1 94 ? 5.694 12.147 -10.727 1.00 89.69 94 VAL A C 1
ATOM 735 O O . VAL A 1 94 ? 5.049 12.201 -11.776 1.00 89.69 94 VAL A O 1
ATOM 738 N N . ASN A 1 95 ? 5.576 13.051 -9.761 1.00 91.81 95 ASN A N 1
ATOM 739 C CA . ASN A 1 95 ? 4.864 14.309 -9.937 1.00 91.81 95 ASN A CA 1
ATOM 740 C C . ASN A 1 95 ? 5.787 15.465 -9.540 1.00 91.81 95 ASN A C 1
ATOM 742 O O . ASN A 1 95 ? 6.166 15.633 -8.377 1.00 91.81 95 ASN A O 1
ATOM 746 N N . GLY A 1 96 ? 6.221 16.239 -10.534 1.00 89.75 96 GLY A N 1
ATOM 747 C CA . GLY A 1 96 ? 7.265 17.242 -10.350 1.00 89.75 96 GLY A CA 1
ATOM 748 C C . GLY A 1 96 ? 8.575 16.615 -9.862 1.00 89.75 96 GLY A C 1
ATOM 749 O O . GLY A 1 96 ? 9.178 15.804 -10.557 1.00 89.75 96 GLY A O 1
ATOM 750 N N . LYS A 1 97 ? 9.033 17.019 -8.671 1.00 93.56 97 LYS A N 1
ATOM 751 C CA . LYS A 1 97 ? 10.263 16.507 -8.033 1.00 93.56 97 LYS A CA 1
ATOM 752 C C . LYS A 1 97 ? 10.006 15.401 -7.003 1.00 93.56 97 LYS A C 1
ATOM 754 O O . LYS A 1 97 ? 10.932 15.021 -6.294 1.00 93.56 97 LYS A O 1
ATOM 759 N N . TYR A 1 98 ? 8.764 14.938 -6.885 1.00 93.88 98 TYR A N 1
ATOM 760 C CA . TYR A 1 98 ? 8.376 13.921 -5.919 1.00 93.88 98 TYR A CA 1
ATOM 761 C C . TYR A 1 98 ? 8.243 12.569 -6.608 1.00 93.88 98 TYR A C 1
ATOM 763 O O . TYR A 1 98 ? 7.612 12.460 -7.662 1.00 93.88 98 TYR A O 1
ATOM 771 N N . ILE A 1 99 ? 8.820 11.548 -5.985 1.00 92.88 99 ILE A N 1
ATOM 772 C CA . ILE A 1 99 ? 8.659 10.147 -6.371 1.00 92.88 99 ILE A CA 1
ATOM 773 C C . ILE A 1 99 ? 7.395 9.637 -5.694 1.00 92.88 99 ILE A C 1
ATOM 775 O O . ILE A 1 99 ? 7.263 9.791 -4.480 1.00 92.88 99 ILE A O 1
ATOM 779 N N . ILE A 1 100 ? 6.470 9.050 -6.450 1.00 94.06 100 ILE A N 1
ATOM 780 C CA . ILE A 1 100 ? 5.280 8.437 -5.862 1.00 94.06 100 ILE A CA 1
ATOM 781 C C . ILE A 1 100 ? 5.686 7.104 -5.233 1.00 94.06 100 ILE A C 1
ATOM 783 O O . ILE A 1 100 ? 6.262 6.244 -5.893 1.00 94.06 100 ILE A O 1
ATOM 787 N N . ILE A 1 101 ? 5.414 6.956 -3.939 1.00 92.19 101 ILE A N 1
ATOM 788 C CA . ILE A 1 101 ? 5.806 5.791 -3.135 1.00 92.19 101 ILE A CA 1
ATOM 789 C C . ILE A 1 101 ? 4.617 4.959 -2.667 1.00 92.19 101 ILE A C 1
ATOM 791 O O . ILE A 1 101 ? 4.817 3.838 -2.209 1.00 92.19 101 ILE A O 1
ATOM 795 N N . ASN A 1 102 ? 3.395 5.490 -2.756 1.00 93.56 102 ASN A N 1
ATOM 796 C CA . ASN A 1 102 ? 2.181 4.739 -2.453 1.00 93.56 102 ASN A CA 1
ATOM 797 C C . ASN A 1 102 ? 0.974 5.285 -3.232 1.00 93.56 102 ASN A C 1
ATOM 799 O O . ASN A 1 102 ? 0.962 6.452 -3.639 1.00 93.56 102 ASN A O 1
ATOM 803 N N . LYS A 1 103 ? -0.032 4.435 -3.437 1.00 93.56 103 LYS A N 1
ATOM 804 C CA . LYS A 1 103 ? -1.284 4.745 -4.123 1.00 93.56 103 LYS A CA 1
ATOM 805 C C . LYS A 1 103 ? -2.427 3.904 -3.559 1.00 93.56 103 LYS A C 1
ATOM 807 O O . LYS A 1 103 ? -2.339 2.680 -3.528 1.00 93.56 103 LYS A O 1
ATOM 812 N N . VAL A 1 104 ? -3.538 4.556 -3.236 1.00 94.19 104 VAL A N 1
ATOM 813 C CA . VAL A 1 104 ? -4.818 3.911 -2.933 1.00 94.19 104 VAL A CA 1
ATOM 814 C C . VAL A 1 104 ? -5.731 4.027 -4.150 1.00 94.19 104 VAL A C 1
ATOM 816 O O . VAL A 1 104 ? -6.065 5.130 -4.590 1.00 94.19 104 VAL A O 1
ATOM 819 N N . VAL A 1 105 ? -6.114 2.880 -4.716 1.00 92.62 105 VAL A N 1
ATOM 820 C CA . VAL A 1 105 ? -7.094 2.798 -5.806 1.00 92.62 105 VAL A CA 1
ATOM 821 C C . VAL A 1 105 ? -8.492 2.742 -5.206 1.00 92.62 105 VAL A C 1
ATOM 823 O O . VAL A 1 105 ? -8.832 1.777 -4.531 1.00 92.62 105 VAL A O 1
ATOM 826 N N . THR A 1 106 ? -9.302 3.761 -5.472 1.00 89.88 106 THR A N 1
ATOM 827 C CA . THR A 1 106 ? -10.646 3.920 -4.883 1.00 89.88 106 THR A CA 1
ATOM 828 C C . THR A 1 106 ? -11.756 3.322 -5.751 1.00 89.88 106 THR A C 1
ATOM 830 O O . THR A 1 106 ? -12.851 3.054 -5.273 1.00 89.88 106 THR A O 1
ATOM 833 N N . GLY A 1 107 ? -11.497 3.130 -7.051 1.00 87.94 107 GLY A N 1
ATOM 834 C CA . GLY A 1 107 ? -12.499 2.681 -8.023 1.00 87.94 107 GLY A CA 1
ATOM 835 C C . GLY A 1 107 ? -13.483 3.765 -8.493 1.00 87.94 107 GLY A C 1
ATOM 836 O O . GLY A 1 107 ? -14.327 3.471 -9.336 1.00 87.94 107 GLY A O 1
ATOM 837 N N . THR A 1 108 ? -13.361 5.010 -8.018 1.00 88.75 108 THR A N 1
ATOM 838 C CA . THR A 1 108 ? -14.258 6.131 -8.380 1.00 88.75 108 THR A CA 1
ATOM 839 C C . THR A 1 108 ? -13.783 6.938 -9.593 1.00 88.75 108 THR A C 1
ATOM 841 O O . THR A 1 108 ? -14.505 7.788 -10.108 1.00 88.75 108 THR A O 1
ATOM 844 N N . GLY A 1 109 ? -12.558 6.677 -10.060 1.00 86.88 109 GLY A N 1
ATOM 845 C CA . GLY A 1 109 ? -11.852 7.506 -11.043 1.00 86.88 109 GLY A CA 1
ATOM 846 C C . GLY A 1 109 ? -10.885 8.515 -10.414 1.00 86.88 109 GLY A C 1
ATOM 847 O O . GLY A 1 109 ? -10.043 9.061 -11.128 1.00 86.88 109 GLY A O 1
ATOM 848 N N . PHE A 1 110 ? -10.932 8.694 -9.090 1.00 91.75 110 PHE A N 1
ATOM 849 C CA . PHE A 1 110 ? -10.024 9.550 -8.327 1.00 91.75 110 PHE A CA 1
ATOM 850 C C . PHE A 1 110 ? -9.244 8.715 -7.311 1.00 91.75 110 PHE A C 1
ATOM 852 O O . PHE A 1 110 ? -9.782 8.276 -6.306 1.00 91.75 110 PHE A O 1
ATOM 859 N N . ASN A 1 111 ? -7.962 8.482 -7.562 1.00 94.62 111 ASN A N 1
ATOM 860 C CA . ASN A 1 111 ? -7.088 7.767 -6.632 1.00 94.62 111 ASN A CA 1
ATOM 861 C C . ASN A 1 111 ? -6.409 8.751 -5.676 1.00 94.62 111 ASN A C 1
ATOM 863 O O . ASN A 1 111 ? -6.266 9.927 -6.008 1.00 94.62 111 ASN A O 1
ATOM 867 N N . VAL A 1 112 ? -5.897 8.271 -4.546 1.00 96.62 112 VAL A N 1
ATOM 868 C CA . VAL A 1 112 ? -5.036 9.078 -3.665 1.00 96.62 112 VAL A CA 1
ATOM 869 C C . VAL A 1 112 ? -3.618 8.526 -3.724 1.00 96.62 112 VAL A C 1
ATOM 871 O O . VAL A 1 112 ? -3.421 7.315 -3.661 1.00 96.62 112 VAL A O 1
ATOM 874 N N . VAL A 1 113 ? -2.624 9.394 -3.900 1.00 95.88 113 VAL A N 1
ATOM 875 C CA . VAL A 1 113 ? -1.209 9.010 -4.006 1.00 95.88 113 VAL A CA 1
ATOM 876 C C . VAL A 1 113 ? -0.361 9.742 -2.976 1.00 95.88 113 VAL A C 1
ATOM 878 O O . VAL A 1 113 ? -0.673 10.874 -2.619 1.00 95.88 113 VAL A O 1
ATOM 881 N N . LEU A 1 114 ? 0.743 9.122 -2.564 1.00 97.19 114 LEU A N 1
ATOM 882 C CA . LEU A 1 114 ? 1.742 9.688 -1.659 1.00 97.19 114 LEU A CA 1
ATOM 883 C C . LEU A 1 114 ? 3.078 9.844 -2.386 1.00 97.19 114 LEU A C 1
ATOM 885 O O . LEU A 1 114 ? 3.648 8.865 -2.871 1.00 97.19 114 LEU A O 1
ATOM 889 N N . GLY A 1 115 ? 3.581 11.073 -2.439 1.00 96.00 115 GLY A N 1
ATOM 890 C CA . GLY A 1 115 ? 4.874 11.437 -3.000 1.00 96.00 115 GLY A CA 1
ATOM 891 C C . GLY A 1 115 ? 5.914 11.778 -1.934 1.00 96.00 115 GLY A C 1
ATOM 892 O O . GLY A 1 115 ? 5.587 12.335 -0.886 1.00 96.00 115 GLY A O 1
ATOM 893 N N . VAL A 1 116 ? 7.186 11.505 -2.234 1.00 95.94 116 VAL A N 1
ATOM 894 C CA . VAL A 1 116 ? 8.340 11.872 -1.400 1.00 95.94 116 VAL A CA 1
ATOM 895 C C . VAL A 1 116 ? 9.392 12.648 -2.190 1.00 95.94 116 VAL A C 1
ATOM 897 O O . VAL A 1 116 ? 9.706 12.329 -3.338 1.00 95.94 116 VAL A O 1
ATOM 900 N N . ASN A 1 117 ? 9.967 13.660 -1.548 1.00 95.06 117 ASN A N 1
ATOM 901 C CA . ASN A 1 117 ? 11.164 14.364 -1.984 1.00 95.06 117 ASN A CA 1
ATOM 902 C C . ASN A 1 117 ? 12.087 14.562 -0.773 1.00 95.06 117 ASN A C 1
ATOM 904 O O . ASN A 1 117 ? 12.037 15.582 -0.086 1.00 95.06 117 ASN A O 1
ATOM 908 N N . GLU A 1 118 ? 12.952 13.580 -0.514 1.00 89.75 118 GLU A N 1
ATOM 909 C CA . GLU A 1 118 ? 13.878 13.604 0.630 1.00 89.75 118 GLU A CA 1
ATOM 910 C C . GLU A 1 118 ? 14.844 14.798 0.586 1.00 89.75 118 GLU A C 1
ATOM 912 O O . GLU A 1 118 ? 15.273 15.306 1.621 1.00 89.75 118 GLU A O 1
ATOM 917 N N . SER A 1 119 ? 15.147 15.281 -0.623 1.00 91.06 119 SER A N 1
ATOM 918 C CA . SER A 1 119 ? 16.033 16.423 -0.867 1.00 91.06 119 SER A CA 1
ATOM 919 C C . SER A 1 119 ? 15.311 17.774 -0.819 1.00 91.06 119 SER A C 1
ATOM 921 O O . SER A 1 119 ? 15.899 18.795 -1.187 1.00 91.06 119 SER A O 1
ATOM 923 N N . HIS A 1 120 ? 14.037 17.815 -0.412 1.00 92.50 120 HIS A N 1
ATOM 924 C CA . HIS A 1 120 ? 13.300 19.068 -0.331 1.00 92.50 120 HIS A CA 1
ATOM 925 C C . HIS A 1 120 ? 13.951 20.005 0.713 1.00 92.50 120 HIS A C 1
ATOM 927 O O . HIS A 1 120 ? 14.185 19.585 1.84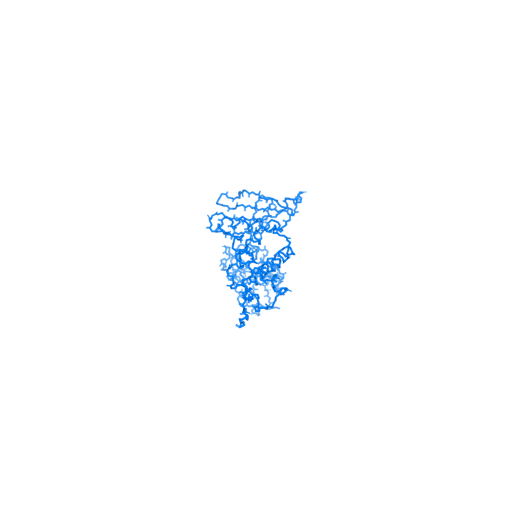8 1.00 92.50 120 HIS A O 1
ATOM 933 N N . PRO A 1 121 ? 14.241 21.280 0.374 1.00 91.81 121 PRO A N 1
ATOM 934 C CA . PRO A 1 121 ? 14.959 22.197 1.269 1.00 91.81 121 PRO A CA 1
ATOM 935 C C . PRO A 1 121 ? 14.157 22.603 2.515 1.00 91.81 121 PRO A C 1
ATOM 937 O O . PRO A 1 121 ? 14.732 23.076 3.490 1.00 91.81 121 PRO A O 1
ATOM 940 N N . ILE A 1 122 ? 12.833 22.443 2.477 1.00 93.44 122 ILE A N 1
ATOM 941 C CA . ILE A 1 122 ? 11.915 22.680 3.598 1.00 93.44 122 ILE A CA 1
ATOM 942 C C . ILE A 1 122 ? 11.419 21.321 4.083 1.00 93.44 122 ILE A C 1
ATOM 944 O O . ILE A 1 122 ? 10.738 20.631 3.323 1.00 93.44 122 ILE A O 1
ATOM 948 N N . GLU A 1 123 ? 11.738 20.951 5.326 1.00 89.62 123 GLU A N 1
ATOM 949 C CA . GLU A 1 123 ? 11.398 19.629 5.870 1.00 89.62 123 GLU A CA 1
ATOM 950 C C . GLU A 1 123 ? 9.895 19.366 5.861 1.00 89.62 123 GLU A C 1
ATOM 952 O O . GLU A 1 123 ? 9.485 18.285 5.461 1.00 89.62 123 GLU A O 1
ATOM 957 N N . ALA A 1 124 ? 9.087 20.380 6.188 1.00 92.12 124 ALA A N 1
ATOM 958 C CA . ALA A 1 124 ? 7.626 20.311 6.203 1.00 92.12 124 ALA A CA 1
ATOM 959 C C . ALA A 1 124 ? 6.985 19.958 4.846 1.00 92.12 124 ALA A C 1
ATOM 961 O O . ALA A 1 124 ? 5.790 19.698 4.807 1.00 92.12 124 ALA A O 1
ATOM 962 N N . TYR A 1 125 ? 7.746 19.964 3.744 1.00 95.19 125 TYR A N 1
ATOM 963 C CA . TYR A 1 125 ? 7.264 19.630 2.398 1.00 95.19 125 TYR A CA 1
ATOM 964 C C . TYR A 1 125 ? 7.953 18.388 1.816 1.00 95.19 125 TYR A C 1
ATOM 966 O O . TYR A 1 125 ? 7.962 18.204 0.597 1.00 95.19 125 TYR A O 1
ATOM 974 N N . ARG A 1 126 ? 8.581 17.551 2.650 1.00 94.56 126 ARG A N 1
ATOM 975 C CA . ARG A 1 126 ? 9.228 16.309 2.192 1.00 94.56 126 ARG A CA 1
ATOM 976 C C . ARG A 1 126 ? 8.227 15.290 1.665 1.00 94.56 126 ARG A C 1
ATOM 978 O O . ARG A 1 126 ? 8.561 14.564 0.731 1.00 94.56 126 ARG A O 1
ATOM 985 N N . TYR A 1 127 ? 7.024 15.264 2.226 1.00 97.75 127 TYR A N 1
ATOM 986 C CA . TYR A 1 127 ? 5.951 14.364 1.824 1.00 97.75 127 TYR A CA 1
ATOM 987 C C . TYR A 1 127 ? 4.762 15.161 1.312 1.00 97.75 127 TYR A C 1
ATOM 989 O O . TYR A 1 127 ? 4.549 16.306 1.716 1.00 97.75 127 TYR A O 1
ATOM 997 N N . VAL A 1 128 ? 3.999 14.561 0.405 1.00 97.62 128 VAL A N 1
ATOM 998 C CA . VAL A 1 128 ? 2.808 15.188 -0.160 1.00 97.62 128 VAL A CA 1
ATOM 999 C C . VAL A 1 128 ? 1.804 14.141 -0.610 1.00 97.62 128 VAL A C 1
ATOM 1001 O O . VAL A 1 128 ? 2.183 13.145 -1.223 1.00 97.62 128 VAL A O 1
ATOM 1004 N N . THR A 1 129 ? 0.528 14.373 -0.341 1.00 97.94 129 THR A N 1
ATOM 1005 C CA . THR A 1 129 ? -0.568 13.556 -0.866 1.00 97.94 129 THR A CA 1
ATOM 1006 C C . THR A 1 129 ? -1.284 14.297 -1.988 1.00 97.94 129 THR A C 1
ATOM 1008 O O . THR A 1 129 ? -1.521 15.502 -1.891 1.00 97.94 129 THR A O 1
ATOM 1011 N N . TRP A 1 130 ? -1.652 13.598 -3.061 1.00 97.75 130 TRP A N 1
ATOM 1012 C CA . TRP A 1 130 ? -2.426 14.163 -4.174 1.00 97.75 130 TRP A CA 1
ATOM 1013 C C . TRP A 1 130 ? -3.622 13.296 -4.526 1.00 97.75 130 TRP A C 1
ATOM 1015 O O . TRP A 1 130 ? -3.574 12.074 -4.390 1.00 97.75 130 TRP A O 1
ATOM 1025 N N . THR A 1 131 ? -4.647 13.928 -5.092 1.00 96.19 131 THR A N 1
ATOM 1026 C CA . THR A 1 131 ? -5.692 13.221 -5.829 1.00 96.19 131 THR A CA 1
ATOM 1027 C C . THR A 1 131 ? -5.211 13.005 -7.265 1.00 96.19 131 THR A C 1
ATOM 1029 O O . THR A 1 131 ? -4.908 13.961 -7.973 1.00 96.19 131 THR A O 1
ATOM 1032 N N . GLN A 1 132 ? -5.129 11.756 -7.714 1.00 94.12 132 GLN A N 1
ATOM 1033 C CA . GLN A 1 132 ? -4.780 11.380 -9.082 1.00 94.12 132 GLN A CA 1
ATOM 1034 C C . GLN A 1 132 ? -6.046 11.042 -9.882 1.00 94.12 132 GLN A C 1
ATOM 1036 O O . GLN A 1 132 ? -6.802 10.155 -9.491 1.00 94.12 132 GLN A O 1
ATOM 1041 N N . ASN A 1 133 ? -6.233 11.683 -11.034 1.00 91.88 133 ASN A N 1
ATOM 1042 C CA . ASN A 1 133 ? -7.322 11.421 -11.981 1.00 91.88 133 ASN A CA 1
ATOM 1043 C C . ASN A 1 133 ? -6.801 11.327 -13.429 1.00 91.88 133 ASN A C 1
ATOM 1045 O O . ASN A 1 133 ? -5.594 11.293 -13.674 1.00 91.88 133 ASN A O 1
ATOM 1049 N N . ASP A 1 134 ? -7.713 11.267 -14.396 1.00 89.81 134 ASP A N 1
ATOM 1050 C CA . ASP A 1 134 ? -7.425 11.161 -15.831 1.00 89.81 134 ASP A CA 1
ATOM 1051 C C . ASP A 1 134 ? -6.661 12.364 -16.414 1.00 89.81 134 ASP A C 1
ATOM 1053 O O . ASP A 1 134 ? -5.989 12.233 -17.438 1.00 89.81 134 ASP A O 1
ATOM 1057 N N . ARG A 1 135 ? -6.715 13.527 -15.755 1.00 89.19 135 ARG A N 1
ATOM 1058 C CA . ARG A 1 135 ? -6.001 14.749 -16.160 1.00 89.19 135 ARG A CA 1
ATOM 1059 C C . ARG A 1 135 ? -4.626 14.890 -15.504 1.00 89.19 135 ARG A C 1
ATOM 1061 O O . ARG A 1 135 ? -3.859 15.760 -15.915 1.00 89.19 135 ARG A O 1
ATOM 1068 N N . GLY A 1 136 ? -4.307 14.065 -14.505 1.00 89.88 136 GLY A N 1
ATOM 1069 C CA . GLY A 1 136 ? -3.051 14.124 -13.760 1.00 89.88 136 GLY A CA 1
ATOM 1070 C C . GLY A 1 136 ? -3.266 14.177 -12.250 1.00 89.88 136 GLY A C 1
ATOM 1071 O O . GLY A 1 136 ? -3.959 13.329 -11.694 1.00 89.88 136 GLY A O 1
ATOM 1072 N N . TYR A 1 137 ? -2.627 15.143 -11.585 1.00 93.69 137 TYR A N 1
ATOM 1073 C CA . TYR A 1 137 ? -2.626 15.280 -10.126 1.00 93.69 137 TYR A CA 1
ATOM 1074 C C . TYR A 1 137 ? -3.227 16.619 -9.700 1.00 93.69 137 TYR A C 1
ATOM 1076 O O . TYR A 1 137 ? -2.760 17.673 -10.132 1.00 93.69 137 TYR A O 1
ATOM 1084 N N . ASP A 1 138 ? -4.205 16.561 -8.803 1.00 91.75 138 ASP A N 1
ATOM 1085 C CA . ASP A 1 138 ? -4.918 17.699 -8.232 1.00 91.75 138 ASP A CA 1
ATOM 1086 C C . ASP A 1 138 ? -4.791 17.694 -6.691 1.00 91.75 138 ASP A C 1
ATOM 1088 O O . ASP A 1 138 ? -4.504 16.664 -6.081 1.00 91.75 138 ASP A O 1
ATOM 1092 N N . VAL A 1 139 ? -5.009 18.861 -6.066 1.00 87.44 139 VAL A N 1
ATOM 1093 C CA . VAL A 1 139 ? -5.141 19.080 -4.604 1.00 87.44 139 VAL A CA 1
ATOM 1094 C C . VAL A 1 139 ? -4.052 18.392 -3.758 1.00 87.44 139 VAL A C 1
ATOM 1096 O O . VAL A 1 139 ? -4.192 17.247 -3.327 1.00 87.44 139 VAL A O 1
ATOM 1099 N N . GLY A 1 140 ? -2.949 19.107 -3.513 1.00 92.88 140 GLY A N 1
ATOM 1100 C CA . GLY A 1 140 ? -1.805 18.608 -2.744 1.00 92.88 140 GLY A CA 1
ATOM 1101 C C . GLY A 1 140 ? -1.798 19.043 -1.278 1.00 92.88 140 GLY A C 1
ATOM 1102 O O . GLY A 1 140 ? -1.864 20.248 -1.031 1.00 92.88 140 GLY A O 1
ATOM 1103 N N . HIS A 1 141 ? -1.643 18.110 -0.332 1.00 97.25 141 HIS A N 1
ATOM 1104 C CA . HIS A 1 141 ? -1.365 18.413 1.083 1.00 97.25 141 HIS A CA 1
ATOM 1105 C C . HIS A 1 141 ? 0.074 18.024 1.418 1.00 97.25 141 HIS A C 1
ATOM 1107 O O . HIS A 1 141 ? 0.502 16.936 1.051 1.00 97.25 141 HIS A O 1
ATOM 1113 N N . TYR A 1 142 ? 0.830 18.911 2.067 1.00 96.75 142 TYR A N 1
ATOM 1114 C CA . TYR A 1 142 ? 2.260 18.720 2.333 1.00 96.75 142 TYR A CA 1
ATOM 1115 C C . TYR A 1 142 ? 2.527 18.436 3.807 1.00 96.75 142 TYR A C 1
ATOM 1117 O O . TYR A 1 142 ? 1.932 19.072 4.675 1.00 96.75 142 TYR A O 1
ATOM 1125 N N . PHE A 1 143 ? 3.483 17.545 4.065 1.00 96.31 143 PHE A N 1
ATOM 1126 C CA . PHE A 1 143 ? 3.818 17.079 5.405 1.00 96.31 143 PHE A CA 1
ATOM 1127 C C . PHE A 1 143 ? 5.328 16.954 5.600 1.00 96.31 143 PHE A C 1
ATOM 1129 O O . PHE A 1 143 ? 6.088 16.617 4.681 1.00 96.31 143 PHE A O 1
ATOM 1136 N N . GLY A 1 144 ? 5.766 17.193 6.837 1.00 91.25 144 GLY A N 1
ATOM 1137 C CA . GLY A 1 144 ? 7.140 16.923 7.260 1.00 91.25 144 GLY A CA 1
ATOM 1138 C C . GLY A 1 144 ? 7.364 15.497 7.744 1.00 91.25 144 GLY A C 1
ATOM 1139 O O . GLY A 1 144 ? 8.501 15.023 7.755 1.00 91.25 144 GLY A O 1
ATOM 1140 N N . ASN A 1 145 ? 6.283 14.809 8.110 1.00 93.06 145 ASN A N 1
ATOM 1141 C CA . ASN A 1 145 ? 6.289 13.475 8.685 1.00 93.06 145 ASN A CA 1
ATOM 1142 C C . ASN A 1 145 ? 5.585 12.487 7.746 1.00 93.06 145 ASN A C 1
ATOM 1144 O O . ASN A 1 145 ? 4.500 12.763 7.239 1.00 93.06 145 ASN A O 1
ATOM 1148 N N . LEU A 1 146 ? 6.199 11.319 7.535 1.00 92.88 146 LEU A N 1
ATOM 1149 C CA . LEU A 1 146 ? 5.620 10.254 6.719 1.00 92.88 146 LEU A CA 1
ATOM 1150 C C . LEU A 1 146 ? 4.307 9.730 7.311 1.00 92.88 146 LEU A C 1
ATOM 1152 O O . LEU A 1 146 ? 3.386 9.438 6.559 1.00 92.88 146 LEU A O 1
ATOM 1156 N N . LYS A 1 147 ? 4.220 9.622 8.641 1.00 92.50 147 LYS A N 1
ATOM 1157 C CA . LYS A 1 147 ? 3.044 9.087 9.329 1.00 92.50 147 LYS A CA 1
ATOM 1158 C C . LYS A 1 147 ? 1.817 9.974 9.106 1.00 92.50 147 LYS A C 1
ATOM 1160 O O . LYS A 1 147 ? 0.789 9.470 8.683 1.00 92.50 147 LYS A O 1
ATOM 1165 N N . GLU A 1 148 ? 1.959 11.285 9.292 1.00 91.00 148 GLU A N 1
ATOM 1166 C CA . GLU A 1 148 ? 0.881 12.258 9.043 1.00 91.00 148 GLU A CA 1
ATOM 1167 C C . GLU A 1 148 ? 0.433 12.229 7.574 1.00 91.00 148 GLU A C 1
ATOM 1169 O O . GLU A 1 148 ? -0.757 12.240 7.280 1.00 91.00 148 GLU A O 1
ATOM 1174 N N . ALA A 1 149 ? 1.382 12.109 6.638 1.00 96.12 149 ALA A N 1
ATOM 1175 C CA . ALA A 1 149 ? 1.058 11.982 5.219 1.00 96.12 149 ALA A CA 1
ATOM 1176 C C . ALA A 1 149 ? 0.317 10.673 4.892 1.00 96.12 149 ALA A C 1
ATOM 1178 O O . ALA A 1 149 ? -0.518 10.638 3.992 1.00 96.12 149 ALA A O 1
ATOM 1179 N N . GLN A 1 150 ? 0.637 9.579 5.590 1.00 94.94 150 GLN A N 1
ATOM 1180 C CA . GLN A 1 150 ? -0.064 8.303 5.448 1.00 94.94 150 GLN A CA 1
ATOM 1181 C C . GLN A 1 150 ? -1.478 8.365 6.034 1.00 94.94 150 GLN A C 1
ATOM 1183 O O . GLN A 1 150 ? -2.393 7.828 5.416 1.00 94.94 150 GLN A O 1
ATOM 1188 N N . GLU A 1 151 ? -1.652 9.020 7.183 1.00 91.81 151 GLU A N 1
ATOM 1189 C CA . GLU A 1 151 ? -2.958 9.253 7.813 1.00 91.81 151 GLU A CA 1
ATOM 1190 C C . GLU A 1 151 ? -3.867 10.067 6.873 1.00 91.81 151 GLU A C 1
ATOM 1192 O O . GLU A 1 151 ? -4.937 9.581 6.506 1.00 91.81 151 GLU A O 1
ATOM 1197 N N . ASP A 1 152 ? -3.389 11.205 6.352 1.00 95.44 152 ASP A N 1
ATOM 1198 C CA . ASP A 1 152 ? -4.129 12.021 5.371 1.00 95.44 152 ASP A CA 1
ATOM 1199 C C . ASP A 1 152 ? -4.451 11.246 4.080 1.00 95.44 152 ASP A C 1
ATOM 1201 O O . ASP A 1 152 ? -5.558 11.335 3.551 1.00 95.44 152 ASP A O 1
ATOM 1205 N N . MET A 1 153 ? -3.509 10.441 3.567 1.00 96.12 153 MET A N 1
ATOM 1206 C CA . MET A 1 153 ? -3.746 9.631 2.366 1.00 96.12 153 MET A CA 1
ATOM 1207 C C . MET A 1 153 ? -4.915 8.657 2.561 1.00 96.12 153 MET A C 1
ATOM 1209 O O . MET A 1 153 ? -5.718 8.474 1.643 1.00 96.12 153 MET A O 1
ATOM 1213 N N . LEU A 1 154 ? -4.984 8.005 3.725 1.00 94.50 154 LEU A N 1
ATOM 1214 C CA . LEU A 1 154 ? -6.030 7.034 4.037 1.00 94.50 154 LEU A CA 1
ATOM 1215 C C . LEU A 1 154 ? -7.374 7.719 4.276 1.00 94.50 154 LEU A C 1
ATOM 1217 O O . LEU A 1 154 ? -8.362 7.270 3.702 1.00 94.50 154 LEU A O 1
ATOM 1221 N N . GLU A 1 155 ? -7.391 8.816 5.035 1.00 92.06 155 GLU A N 1
ATOM 1222 C CA . GLU A 1 155 ? -8.592 9.622 5.292 1.00 92.06 155 GLU A CA 1
ATOM 1223 C C . GLU A 1 155 ? -9.218 10.117 3.980 1.00 92.06 155 GLU A C 1
ATOM 1225 O O . GLU A 1 155 ? -10.382 9.844 3.684 1.00 92.06 155 GLU A O 1
ATOM 1230 N N . ARG A 1 156 ? -8.409 10.721 3.100 1.00 93.69 156 ARG A N 1
ATOM 1231 C CA . ARG A 1 156 ? -8.876 11.181 1.783 1.00 93.69 156 ARG A CA 1
ATOM 1232 C C . ARG A 1 156 ? -9.387 10.042 0.912 1.00 93.69 156 ARG A C 1
ATOM 1234 O O . ARG A 1 156 ? -10.325 10.228 0.140 1.00 93.69 156 ARG A O 1
ATOM 1241 N N . ALA A 1 157 ? -8.754 8.872 0.984 1.00 94.75 157 ALA A N 1
ATOM 1242 C CA . ALA A 1 157 ? -9.197 7.722 0.210 1.00 94.75 157 ALA A CA 1
ATOM 1243 C C . ALA A 1 157 ? -10.539 7.191 0.724 1.00 94.75 157 ALA A C 1
ATOM 1245 O O . ALA A 1 157 ? -11.384 6.794 -0.078 1.00 94.75 157 ALA A O 1
ATOM 1246 N N . THR A 1 158 ? -10.748 7.187 2.039 1.00 93.25 158 THR A N 1
ATOM 1247 C CA . THR A 1 158 ? -12.008 6.743 2.640 1.00 93.25 158 THR A CA 1
ATOM 1248 C C . THR A 1 158 ? -13.136 7.720 2.369 1.00 93.25 158 THR A C 1
ATOM 1250 O O . THR A 1 158 ? -14.221 7.270 2.003 1.00 93.25 158 THR A O 1
ATOM 1253 N N . ASP A 1 159 ? -12.857 9.023 2.402 1.00 90.69 159 ASP A N 1
ATOM 1254 C CA . ASP A 1 159 ? -13.807 10.062 1.998 1.00 90.69 159 ASP A CA 1
ATOM 1255 C C . ASP A 1 159 ? -14.219 9.903 0.532 1.00 90.69 159 ASP A C 1
ATOM 1257 O O . ASP A 1 159 ? -15.407 9.898 0.211 1.00 90.69 159 ASP A O 1
ATOM 1261 N N . GLU A 1 160 ? -13.247 9.693 -0.362 1.00 93.75 160 GLU A N 1
ATOM 1262 C CA . GLU A 1 160 ? -13.503 9.468 -1.788 1.00 93.75 160 GLU A CA 1
ATOM 1263 C C . GLU A 1 160 ? -14.345 8.205 -2.030 1.00 93.75 160 GLU A C 1
ATOM 1265 O O . GLU A 1 160 ? -15.229 8.190 -2.884 1.00 93.75 160 GLU A O 1
ATOM 1270 N N . MET A 1 161 ? -14.115 7.145 -1.251 1.00 93.00 161 MET A N 1
ATOM 1271 C CA . MET A 1 161 ? -14.911 5.914 -1.302 1.00 93.00 161 MET A CA 1
ATOM 1272 C C . MET A 1 161 ? -16.249 6.019 -0.547 1.00 93.00 161 MET A C 1
ATOM 1274 O O . MET A 1 161 ? -17.019 5.055 -0.554 1.00 93.00 161 MET A O 1
ATOM 1278 N N . ASN A 1 162 ? -16.538 7.157 0.097 1.00 90.56 162 ASN A N 1
ATOM 1279 C CA . ASN A 1 162 ? -17.686 7.356 0.982 1.00 90.56 162 ASN A CA 1
ATOM 1280 C C . ASN A 1 162 ? -17.782 6.261 2.069 1.00 90.56 162 ASN A C 1
ATOM 1282 O O . ASN A 1 162 ? -18.853 5.712 2.345 1.00 90.56 162 ASN A O 1
ATOM 1286 N N . ILE A 1 163 ? -16.631 5.908 2.648 1.00 87.44 163 ILE A N 1
ATOM 1287 C CA . ILE A 1 163 ? -16.493 4.964 3.757 1.00 87.44 163 ILE A CA 1
ATOM 1288 C C . ILE A 1 163 ? -16.320 5.769 5.039 1.00 87.44 163 ILE A C 1
ATOM 1290 O O . ILE A 1 163 ? -15.269 6.357 5.273 1.00 87.44 163 ILE A O 1
ATOM 1294 N N . ASP A 1 164 ? -17.326 5.722 5.906 1.00 79.94 164 ASP A N 1
ATOM 1295 C CA . ASP A 1 164 ? -17.234 6.291 7.248 1.00 79.94 164 ASP A CA 1
ATOM 1296 C C . ASP A 1 164 ? -16.453 5.345 8.175 1.00 79.94 164 ASP A C 1
ATOM 1298 O O . ASP A 1 164 ? -17.029 4.505 8.873 1.00 79.94 164 ASP A O 1
ATOM 1302 N N . LEU A 1 165 ? -15.118 5.429 8.134 1.00 70.94 165 LEU A N 1
ATOM 1303 C CA . LEU A 1 165 ? -14.265 4.652 9.038 1.00 70.94 165 LEU A CA 1
ATOM 1304 C C . LEU A 1 165 ? -14.474 5.060 10.491 1.00 70.94 165 LEU A C 1
ATOM 1306 O O . LEU A 1 165 ? -14.487 4.180 11.350 1.00 70.94 165 LEU A O 1
ATOM 1310 N N . HIS A 1 166 ? -14.663 6.358 10.751 1.00 68.62 166 HIS A N 1
ATOM 1311 C CA . HIS A 1 166 ? -14.920 6.843 12.097 1.00 68.62 166 HIS A CA 1
ATOM 1312 C C . HIS A 1 166 ? -16.200 6.200 12.622 1.00 68.62 166 HIS A C 1
ATOM 1314 O O . HIS A 1 166 ? -16.124 5.438 13.566 1.00 68.62 166 HIS A O 1
ATOM 1320 N N . GLY A 1 167 ? -17.356 6.364 11.982 1.00 67.31 167 GLY A N 1
ATOM 1321 C CA . GLY A 1 167 ? -18.601 5.737 12.436 1.00 67.31 167 GLY A CA 1
ATOM 1322 C C . GLY A 1 167 ? -18.554 4.206 12.492 1.00 67.31 167 GLY A C 1
ATOM 1323 O O . GLY A 1 167 ? -19.135 3.612 13.402 1.00 67.31 167 GLY A O 1
ATOM 1324 N N . LYS A 1 168 ? -17.839 3.546 11.571 1.00 65.81 168 LYS A N 1
ATOM 1325 C CA . LYS A 1 168 ? -17.700 2.083 11.585 1.00 65.81 168 LYS A CA 1
ATOM 1326 C C . LYS A 1 168 ? -16.915 1.595 12.803 1.00 65.81 168 LYS A C 1
ATOM 1328 O O . LYS A 1 168 ? -17.356 0.681 13.489 1.00 65.81 168 LYS A O 1
ATOM 1333 N N . TRP A 1 169 ? -15.755 2.187 13.055 1.00 64.06 169 TRP A N 1
ATOM 1334 C CA . TRP A 1 169 ? -14.828 1.723 14.085 1.00 64.06 169 TRP A CA 1
ATOM 1335 C C . TRP A 1 169 ? -15.125 2.335 15.442 1.00 64.06 169 TRP A C 1
ATOM 1337 O O . TRP A 1 169 ? -15.009 1.651 16.445 1.00 64.06 169 TRP A O 1
ATOM 1347 N N . TYR A 1 170 ? -15.578 3.582 15.482 1.00 66.50 170 TYR A N 1
ATOM 1348 C CA . TYR A 1 170 ? -15.994 4.250 16.705 1.00 66.50 170 TYR A CA 1
ATOM 1349 C C . TYR A 1 170 ? -17.084 3.455 17.421 1.00 66.50 170 TYR A C 1
ATOM 1351 O O . TYR A 1 170 ? -16.972 3.235 18.614 1.00 66.50 170 TYR A O 1
ATOM 1359 N N . ASN A 1 171 ? -18.081 2.926 16.704 1.00 64.19 171 ASN A N 1
ATOM 1360 C CA . ASN A 1 171 ? -19.113 2.099 17.333 1.00 64.19 171 ASN A CA 1
ATOM 1361 C C . ASN A 1 171 ? -18.597 0.717 17.769 1.00 64.19 171 ASN A C 1
ATOM 1363 O O . ASN A 1 171 ? -18.956 0.250 18.845 1.00 64.19 171 ASN A O 1
ATOM 1367 N N . GLU A 1 172 ? -17.743 0.075 16.964 1.00 63.88 172 GLU A N 1
ATOM 1368 C CA . GLU A 1 172 ? -17.187 -1.252 17.276 1.00 63.88 172 GLU A CA 1
ATOM 1369 C C . GLU A 1 172 ? -16.157 -1.216 18.425 1.00 63.88 172 GLU A C 1
ATOM 1371 O O . GLU A 1 172 ? -16.119 -2.133 19.246 1.00 63.88 172 GLU A O 1
ATOM 1376 N N . PHE A 1 173 ? -15.333 -0.168 18.511 1.00 73.38 173 PHE A N 1
ATOM 1377 C CA . PHE A 1 173 ? -14.339 0.003 19.575 1.00 73.38 173 PHE A CA 1
ATOM 1378 C C . PHE A 1 173 ? -14.936 0.610 20.841 1.00 73.38 173 PHE A C 1
ATOM 1380 O O . PHE A 1 173 ? -14.526 0.208 21.919 1.00 73.38 173 PHE A O 1
ATOM 1387 N N . MET A 1 174 ? -15.938 1.488 20.743 1.00 79.44 174 MET A N 1
ATOM 1388 C CA . MET A 1 174 ? -16.588 2.083 21.917 1.00 79.44 174 MET A CA 1
ATOM 1389 C C . MET A 1 174 ? -17.207 1.025 22.831 1.00 79.44 174 MET A C 1
ATOM 1391 O O . MET A 1 174 ? -16.971 1.060 24.034 1.00 79.44 174 MET A O 1
ATOM 1395 N N . GLU A 1 175 ? -17.966 0.066 22.283 1.00 83.88 175 GLU A N 1
ATOM 1396 C CA . GLU A 1 175 ? -18.509 -1.033 23.095 1.00 83.88 175 GLU A CA 1
ATOM 1397 C C . GLU A 1 175 ? -17.368 -1.819 23.753 1.00 83.88 175 GLU A C 1
ATOM 1399 O O . GLU A 1 175 ? -17.404 -2.073 24.952 1.00 83.88 175 GLU A O 1
ATOM 1404 N N . ASN A 1 176 ? -16.317 -2.144 22.999 1.00 84.50 176 ASN A N 1
ATOM 1405 C CA . ASN A 1 176 ? -15.180 -2.897 23.522 1.00 84.50 176 ASN A CA 1
ATOM 1406 C C . ASN A 1 176 ? -14.430 -2.137 24.630 1.00 84.50 176 ASN A C 1
ATOM 1408 O O . ASN A 1 176 ? -14.108 -2.724 25.657 1.00 84.50 176 ASN A O 1
ATOM 1412 N N . ASP A 1 177 ? -14.210 -0.836 24.470 1.00 83.94 177 ASP A N 1
ATOM 1413 C CA . ASP A 1 177 ? -13.553 0.012 25.464 1.00 83.94 177 ASP A CA 1
ATOM 1414 C C . ASP A 1 177 ? -14.389 0.139 26.743 1.00 83.94 177 ASP A C 1
ATOM 1416 O O . ASP A 1 177 ? -13.837 0.066 27.842 1.00 83.94 177 ASP A O 1
ATOM 1420 N N . ILE A 1 178 ? -15.716 0.274 26.614 1.00 86.75 178 ILE A N 1
ATOM 1421 C CA . ILE A 1 178 ? -16.648 0.266 27.752 1.00 86.75 178 ILE A CA 1
ATOM 1422 C C . ILE A 1 178 ? -16.552 -1.075 28.491 1.00 86.75 178 ILE A C 1
ATOM 1424 O O . ILE A 1 178 ? -16.376 -1.097 29.710 1.00 86.75 178 ILE A O 1
ATOM 1428 N N . LEU A 1 179 ? -16.610 -2.196 27.766 1.00 88.31 179 LEU A N 1
ATOM 1429 C CA . LEU A 1 179 ? -16.517 -3.536 28.355 1.00 88.31 179 LEU A CA 1
ATOM 1430 C C . LEU A 1 179 ? -15.146 -3.789 28.998 1.00 88.31 179 LEU A C 1
ATOM 1432 O O . LEU A 1 179 ? -15.069 -4.348 30.093 1.00 88.31 179 LEU A O 1
ATOM 1436 N N . CYS A 1 180 ? -14.065 -3.329 28.367 1.00 86.75 180 CYS A N 1
ATOM 1437 C CA . CYS A 1 180 ? -12.718 -3.386 28.926 1.00 86.75 180 CYS A CA 1
ATOM 1438 C C . CYS A 1 180 ? -12.622 -2.569 30.219 1.00 86.75 180 CYS A C 1
ATOM 1440 O O . CYS A 1 180 ? -12.085 -3.069 31.206 1.00 86.75 180 CYS A O 1
ATOM 1442 N N . ALA A 1 181 ? -13.173 -1.352 30.247 1.00 87.06 181 ALA A N 1
ATOM 1443 C CA . ALA A 1 181 ? -13.202 -0.525 31.450 1.00 87.06 181 ALA A CA 1
ATOM 1444 C C . ALA A 1 181 ? -13.946 -1.220 32.601 1.00 87.06 181 ALA A C 1
ATOM 1446 O O . ALA A 1 181 ? -13.427 -1.267 33.714 1.00 87.06 181 ALA A O 1
ATOM 1447 N N . LEU A 1 182 ? -15.110 -1.818 32.324 1.00 88.88 182 LEU A N 1
ATOM 1448 C CA . LEU A 1 182 ? -15.891 -2.573 33.311 1.00 88.88 182 LEU A CA 1
ATOM 1449 C C . LEU A 1 182 ? -15.126 -3.789 33.846 1.00 88.88 182 LEU A C 1
ATOM 1451 O O . LEU A 1 182 ? -15.128 -4.043 35.050 1.00 88.88 182 LEU A O 1
ATOM 1455 N N . SER A 1 183 ? -14.412 -4.504 32.973 1.00 89.12 183 SER A N 1
ATOM 1456 C CA . SER A 1 183 ? -13.631 -5.690 33.351 1.00 89.12 183 SER A CA 1
ATOM 1457 C C . SER A 1 183 ? -12.476 -5.405 34.322 1.00 89.12 183 SER A C 1
ATOM 1459 O O . SER A 1 183 ? -11.950 -6.328 34.942 1.00 89.12 183 SER A O 1
ATOM 1461 N N . GLU A 1 184 ? -12.080 -4.138 34.506 1.00 88.00 184 GLU A N 1
ATOM 1462 C CA . GLU A 1 184 ? -11.071 -3.779 35.511 1.00 88.00 184 GLU A CA 1
ATOM 1463 C C . GLU A 1 184 ? -11.598 -3.873 36.951 1.00 88.00 184 GLU A C 1
ATOM 1465 O O . GLU A 1 184 ? -10.800 -3.969 37.888 1.00 88.00 184 GLU A O 1
ATOM 1470 N N . PHE A 1 185 ? -12.920 -3.831 37.149 1.00 88.44 185 PHE A N 1
ATOM 1471 C CA . PHE A 1 185 ? -13.531 -3.817 38.481 1.00 88.44 185 PHE A CA 1
ATOM 1472 C C . PHE A 1 185 ? -14.737 -4.749 38.657 1.00 88.44 185 PHE A C 1
ATOM 1474 O O . PHE A 1 185 ? -15.187 -4.913 39.791 1.00 88.44 185 PHE A O 1
ATOM 1481 N N . LEU A 1 186 ? -15.217 -5.389 37.589 1.00 89.81 186 LEU A N 1
ATOM 1482 C CA . LEU A 1 186 ? -16.292 -6.384 37.604 1.00 89.81 186 LEU A CA 1
ATOM 1483 C C . LEU A 1 186 ? -15.794 -7.751 37.123 1.00 89.81 186 LEU A C 1
ATOM 1485 O O . LEU A 1 186 ? -14.788 -7.857 36.422 1.00 89.81 186 LEU A O 1
ATOM 1489 N N . SER A 1 187 ? -16.504 -8.813 37.503 1.00 92.00 187 SER A N 1
ATOM 1490 C CA . SER A 1 187 ? -16.259 -10.157 36.973 1.00 92.00 187 SER A CA 1
ATOM 1491 C C . SER A 1 187 ? -16.797 -10.319 35.547 1.00 92.00 187 SER A C 1
ATOM 1493 O O . SER A 1 187 ? -17.751 -9.651 35.159 1.00 92.00 187 SER A O 1
ATOM 1495 N N . ASP A 1 188 ? -16.248 -11.270 34.781 1.00 90.50 188 ASP A N 1
ATOM 1496 C CA . ASP A 1 188 ? -16.694 -11.562 33.405 1.00 90.50 188 ASP A CA 1
ATOM 1497 C C . ASP A 1 188 ? -18.212 -11.801 33.298 1.00 90.50 188 ASP A C 1
ATOM 1499 O O . ASP A 1 188 ? -18.832 -11.445 32.299 1.00 90.50 188 ASP A O 1
ATOM 1503 N N . ALA A 1 189 ? -18.819 -12.400 34.330 1.00 92.00 189 ALA A N 1
ATOM 1504 C CA . ALA A 1 189 ? -20.258 -12.642 34.379 1.00 92.00 189 ALA A CA 1
ATOM 1505 C C . ALA A 1 189 ? -21.058 -11.337 34.522 1.00 92.00 189 ALA A C 1
ATOM 1507 O O . ALA A 1 189 ? -22.026 -11.143 33.795 1.00 92.00 189 ALA A O 1
ATOM 1508 N N . GLU A 1 190 ? -20.627 -10.435 35.406 1.00 90.12 190 GLU A N 1
ATOM 1509 C CA . GLU A 1 190 ? -21.252 -9.118 35.605 1.00 90.12 190 GLU A CA 1
ATOM 1510 C C . GLU A 1 190 ? -21.086 -8.228 34.363 1.00 90.12 190 GLU A C 1
ATOM 1512 O O . GLU A 1 190 ? -22.017 -7.533 33.962 1.00 90.12 190 GLU A O 1
ATOM 1517 N N . VAL A 1 191 ? -19.922 -8.286 33.706 1.00 90.62 191 VAL A N 1
ATOM 1518 C CA . VAL A 1 191 ? -19.679 -7.565 32.447 1.00 90.62 191 VAL A CA 1
ATOM 1519 C C . VAL A 1 191 ? -20.604 -8.071 31.339 1.00 90.62 191 VAL A C 1
ATOM 1521 O O . VAL A 1 191 ? -21.177 -7.267 30.608 1.00 90.62 191 VAL A O 1
ATOM 1524 N N . GLU A 1 192 ? -20.784 -9.387 31.211 1.00 90.88 192 GLU A N 1
ATOM 1525 C CA . GLU A 1 192 ? -21.673 -9.958 30.194 1.00 90.88 192 GLU A CA 1
ATOM 1526 C C . GLU A 1 192 ? -23.158 -9.694 30.506 1.00 90.88 192 GLU A C 1
ATOM 1528 O O . GLU A 1 192 ? -23.948 -9.506 29.581 1.00 90.88 192 GLU A O 1
ATOM 1533 N N . GLU A 1 193 ? -23.556 -9.613 31.779 1.00 90.88 193 GLU A N 1
ATOM 1534 C CA . GLU A 1 193 ? -24.898 -9.149 32.163 1.00 90.88 193 GLU A CA 1
ATOM 1535 C C . GLU A 1 193 ? -25.132 -7.697 31.720 1.00 90.88 193 GLU A C 1
ATOM 1537 O O . GLU A 1 193 ? -26.104 -7.433 31.009 1.00 90.88 193 GLU A O 1
ATOM 1542 N N . LEU A 1 194 ? -24.208 -6.782 32.039 1.00 89.94 194 LEU A N 1
ATOM 1543 C CA . LEU A 1 194 ? -24.298 -5.368 31.645 1.00 89.94 194 LEU A CA 1
ATOM 1544 C C . LEU A 1 194 ? -24.236 -5.167 30.131 1.00 89.94 194 LEU A C 1
ATOM 1546 O O . LEU A 1 194 ? -24.940 -4.318 29.595 1.00 89.94 194 LEU A O 1
ATOM 1550 N N . ARG A 1 195 ? -23.449 -5.976 29.417 1.00 89.38 195 ARG A N 1
ATOM 1551 C CA . ARG A 1 195 ? -23.410 -5.966 27.950 1.00 89.38 195 ARG A CA 1
ATOM 1552 C C . ARG A 1 195 ? -24.783 -6.235 27.331 1.00 89.38 195 ARG A C 1
ATOM 1554 O O . ARG A 1 195 ? -25.117 -5.676 26.288 1.00 89.38 195 ARG A O 1
ATOM 1561 N N . ASN A 1 196 ? -25.557 -7.120 27.955 1.00 90.94 196 ASN A N 1
ATOM 1562 C CA . ASN A 1 196 ? -26.895 -7.487 27.501 1.00 90.94 196 ASN A CA 1
ATOM 1563 C C . ASN A 1 196 ? -27.990 -6.552 28.059 1.00 90.94 196 ASN A C 1
ATOM 1565 O O . ASN A 1 196 ? -29.144 -6.645 27.630 1.00 90.94 196 ASN A O 1
ATOM 1569 N N . ASP A 1 197 ? -27.639 -5.629 28.960 1.00 90.94 197 ASP A N 1
ATOM 1570 C CA . ASP A 1 197 ? -28.517 -4.579 29.471 1.00 90.94 197 ASP A CA 1
ATOM 1571 C C . ASP A 1 197 ? -28.538 -3.377 28.513 1.00 90.94 197 ASP A C 1
ATOM 1573 O O . ASP A 1 197 ? -27.610 -2.571 28.417 1.00 90.94 197 ASP A O 1
ATOM 1577 N N . LYS A 1 198 ? -29.647 -3.251 27.780 1.00 87.38 198 LYS A N 1
ATOM 1578 C CA . LYS A 1 198 ? -29.819 -2.218 26.754 1.00 87.38 198 LYS A CA 1
ATOM 1579 C C . LYS A 1 198 ? -29.836 -0.803 27.332 1.00 87.38 198 LYS A C 1
ATOM 1581 O O . LYS A 1 198 ? -29.376 0.115 26.659 1.00 87.38 198 LYS A O 1
ATOM 1586 N N . GLU A 1 199 ? -30.389 -0.617 28.528 1.00 87.69 199 GLU A N 1
ATOM 1587 C CA . GLU A 1 199 ? -30.519 0.708 29.138 1.00 87.69 199 GLU A CA 1
ATOM 1588 C C . GLU A 1 199 ? -29.162 1.200 29.634 1.00 87.69 199 GLU A C 1
ATOM 1590 O O . GLU A 1 199 ? -28.752 2.317 29.307 1.00 87.69 199 GLU A O 1
ATOM 1595 N N . PHE A 1 200 ? -28.426 0.330 30.326 1.00 88.75 200 PHE A N 1
ATOM 1596 C CA . PHE A 1 200 ? -27.064 0.623 30.751 1.00 88.75 200 PHE A CA 1
ATOM 1597 C C . PHE A 1 200 ? -26.149 0.922 29.554 1.00 88.75 200 PHE A C 1
ATOM 1599 O O . PHE A 1 200 ? -25.473 1.955 29.528 1.00 88.75 200 PHE A O 1
ATOM 1606 N N . MET A 1 201 ? -26.166 0.069 28.524 1.00 87.69 201 MET A N 1
ATOM 1607 C CA . MET A 1 201 ? -25.306 0.251 27.351 1.00 87.69 201 MET A CA 1
ATOM 1608 C C . MET A 1 201 ? -25.627 1.533 26.575 1.00 87.69 201 MET A C 1
ATOM 1610 O O . MET A 1 201 ? -24.706 2.212 26.124 1.00 87.69 201 MET A O 1
ATOM 1614 N N . GLU A 1 202 ? -26.900 1.925 26.451 1.00 85.94 202 GLU A N 1
ATOM 1615 C CA . GLU A 1 202 ? -27.272 3.203 25.824 1.00 85.94 202 GLU A CA 1
ATOM 1616 C C . GLU A 1 202 ? -26.728 4.411 26.606 1.00 85.94 202 GLU A C 1
ATOM 1618 O O . GLU A 1 202 ? -26.224 5.364 26.001 1.00 85.94 202 GLU A O 1
ATOM 1623 N N . GLN A 1 203 ? -26.771 4.364 27.941 1.00 85.06 203 GLN A N 1
ATOM 1624 C CA . GLN A 1 203 ? -26.217 5.421 28.793 1.00 85.06 203 GLN A CA 1
ATOM 1625 C C . GLN A 1 203 ? -24.685 5.477 28.720 1.00 85.06 203 GLN A C 1
ATOM 1627 O O . GLN A 1 203 ? -24.121 6.565 28.571 1.00 85.06 203 GLN A O 1
ATOM 1632 N N . ALA A 1 204 ? -24.017 4.320 28.747 1.00 85.94 204 ALA A N 1
ATOM 1633 C CA . ALA A 1 204 ? -22.563 4.218 28.649 1.00 85.94 204 ALA A CA 1
ATOM 1634 C C . ALA A 1 204 ? -22.045 4.729 27.295 1.00 85.94 204 ALA A C 1
ATOM 1636 O O . ALA A 1 204 ? -21.081 5.493 27.246 1.00 85.94 204 ALA A O 1
ATOM 1637 N N . ILE A 1 205 ? -22.737 4.393 26.203 1.00 83.50 205 ILE A N 1
ATOM 1638 C CA . ILE A 1 205 ? -22.441 4.889 24.852 1.00 83.50 205 ILE A CA 1
ATOM 1639 C C . ILE A 1 205 ? -22.606 6.411 24.769 1.00 83.50 205 ILE A C 1
ATOM 1641 O O . ILE A 1 205 ? -21.731 7.107 24.253 1.00 83.50 205 ILE A O 1
ATOM 1645 N N . HIS A 1 206 ? -23.707 6.954 25.296 1.00 82.19 206 HIS A N 1
ATOM 1646 C CA . HIS A 1 206 ? -23.948 8.402 25.289 1.00 82.19 206 HIS A CA 1
ATOM 1647 C C . HIS A 1 206 ? -22.922 9.172 26.125 1.00 82.19 206 HIS A C 1
ATOM 1649 O O . HIS A 1 206 ? -22.533 10.287 25.769 1.00 82.19 206 HIS A O 1
ATOM 1655 N N . PHE A 1 207 ? -22.474 8.584 27.236 1.00 79.50 207 PHE A N 1
ATOM 1656 C CA . PHE A 1 207 ? -21.390 9.136 28.038 1.00 79.50 207 PHE A CA 1
ATOM 1657 C C . PHE A 1 207 ? -20.068 9.129 27.262 1.00 79.50 207 PHE A C 1
ATOM 1659 O O . PHE A 1 207 ? -19.429 10.175 27.133 1.00 79.50 207 PHE A O 1
ATOM 1666 N N . TYR A 1 208 ? -19.703 7.982 26.684 1.00 78.31 208 TYR A N 1
ATOM 1667 C CA . TYR A 1 208 ? -18.486 7.815 25.890 1.00 78.31 208 TYR A CA 1
ATOM 1668 C C . TYR A 1 208 ? -18.428 8.819 24.725 1.00 78.31 208 TYR A C 1
ATOM 1670 O O . TYR A 1 208 ? -17.395 9.436 24.484 1.00 78.31 208 TYR A O 1
ATOM 1678 N N . GLN A 1 209 ? -19.562 9.074 24.065 1.00 74.06 209 GLN A N 1
ATOM 1679 C CA . GLN A 1 209 ? -19.702 10.071 22.994 1.00 74.06 209 GLN A CA 1
ATOM 1680 C C . GLN A 1 209 ? -19.487 11.525 23.422 1.00 74.06 209 GLN A C 1
ATOM 1682 O O . GLN A 1 209 ? -19.170 12.374 22.587 1.00 74.06 209 GLN A O 1
ATOM 1687 N N . LYS A 1 210 ? -19.687 11.835 24.704 1.00 72.94 210 LYS A N 1
ATOM 1688 C CA . LYS A 1 210 ? -19.491 13.179 25.260 1.00 72.94 210 LYS A CA 1
ATOM 1689 C C . LYS A 1 210 ? -18.109 13.387 25.862 1.00 72.94 210 LYS A C 1
ATOM 1691 O O . LYS A 1 210 ? -17.704 14.541 26.018 1.00 72.94 210 LYS A O 1
ATOM 1696 N N . ALA A 1 211 ? -17.427 12.314 26.247 1.00 65.31 211 ALA A N 1
ATOM 1697 C CA . ALA A 1 211 ? -16.068 12.389 26.750 1.00 65.31 211 ALA A CA 1
ATOM 1698 C C . ALA A 1 211 ? -15.135 12.802 25.600 1.00 65.31 211 ALA A C 1
ATOM 1700 O O . ALA A 1 211 ? -15.140 12.184 24.538 1.00 65.31 211 ALA A O 1
ATOM 1701 N N . ASP A 1 212 ? -14.361 13.874 25.790 1.00 57.16 212 ASP A N 1
ATOM 1702 C CA . ASP A 1 212 ? -13.383 14.333 24.799 1.00 57.16 212 ASP A CA 1
ATOM 1703 C C . ASP A 1 212 ? -12.349 13.214 24.583 1.00 57.16 212 ASP A C 1
ATOM 1705 O O . ASP A 1 212 ? -11.628 12.818 25.506 1.00 57.16 212 ASP A O 1
ATOM 1709 N N . ILE A 1 213 ? -12.377 12.619 23.390 1.00 52.06 213 ILE A N 1
ATOM 1710 C CA . ILE A 1 213 ? -11.768 11.322 23.091 1.00 52.06 213 ILE A CA 1
ATOM 1711 C C . ILE A 1 213 ? -10.246 11.511 23.075 1.00 52.06 213 ILE A C 1
ATOM 1713 O O . ILE A 1 213 ? -9.692 12.145 22.178 1.00 52.06 213 ILE A O 1
ATOM 1717 N N . GLY A 1 214 ? -9.554 10.987 24.088 1.00 51.88 214 GLY A N 1
ATOM 1718 C CA . GLY A 1 214 ? -8.095 11.112 24.186 1.00 51.88 214 GLY A CA 1
ATOM 1719 C C . GLY A 1 214 ? -7.461 10.685 25.509 1.00 51.88 214 GLY A C 1
ATOM 1720 O O . GLY A 1 214 ? -6.237 10.738 25.633 1.00 51.88 214 GLY A O 1
ATOM 1721 N N . VAL A 1 215 ? -8.249 10.266 26.504 1.00 56.81 215 VAL A N 1
ATOM 1722 C CA . VAL A 1 215 ? -7.723 9.821 27.799 1.00 56.81 215 VAL A CA 1
ATOM 1723 C C . VAL A 1 215 ? -8.477 8.573 28.254 1.00 56.81 215 VAL A C 1
ATOM 1725 O O . VAL A 1 215 ? -9.543 8.688 28.852 1.00 56.81 215 VAL A O 1
ATOM 1728 N N . ASP A 1 216 ? -7.906 7.386 28.024 1.00 65.50 216 ASP A N 1
ATOM 1729 C CA . ASP A 1 216 ? -8.450 6.088 28.473 1.00 65.50 216 ASP A CA 1
ATOM 1730 C C . ASP A 1 216 ? -8.905 6.114 29.941 1.00 65.50 216 ASP A C 1
ATOM 1732 O O . ASP A 1 216 ? -9.900 5.497 30.307 1.00 65.50 216 ASP A O 1
ATOM 1736 N N . GLN A 1 217 ? -8.204 6.868 30.796 1.00 68.81 217 GLN A N 1
ATOM 1737 C CA . GLN A 1 217 ? -8.554 7.003 32.209 1.00 68.81 217 GLN A CA 1
ATOM 1738 C C . GLN A 1 217 ? -9.884 7.739 32.440 1.00 68.81 217 GLN A C 1
ATOM 1740 O O . GLN A 1 217 ? -10.621 7.375 33.346 1.00 68.81 217 GLN A O 1
ATOM 1745 N N . ALA A 1 218 ? -10.220 8.738 31.618 1.00 71.38 218 ALA A N 1
ATOM 1746 C CA . ALA A 1 218 ? -11.469 9.488 31.759 1.00 71.38 218 ALA A CA 1
ATOM 1747 C C . ALA A 1 218 ? -12.689 8.633 31.388 1.00 71.38 218 ALA A C 1
ATOM 1749 O O . ALA A 1 218 ? -13.728 8.720 32.039 1.00 71.38 218 ALA A O 1
ATOM 1750 N N . ILE A 1 219 ? -12.541 7.773 30.375 1.00 73.19 219 ILE A N 1
ATOM 1751 C CA . ILE A 1 219 ? -13.566 6.791 30.007 1.00 73.19 219 ILE A CA 1
ATOM 1752 C C . ILE A 1 219 ? -13.752 5.792 31.152 1.00 73.19 219 ILE A C 1
ATOM 1754 O O . ILE A 1 219 ? -14.880 5.543 31.563 1.00 73.19 219 ILE A O 1
ATOM 1758 N N . LYS A 1 220 ? -12.657 5.273 31.720 1.00 77.06 220 LYS A N 1
ATOM 1759 C CA . LYS A 1 220 ? -12.712 4.320 32.839 1.00 77.06 220 LYS A CA 1
ATOM 1760 C C . LYS A 1 220 ? -13.390 4.892 34.075 1.00 77.06 220 LYS A C 1
ATOM 1762 O O . LYS A 1 220 ? -14.310 4.273 34.605 1.00 77.06 220 LYS A O 1
ATOM 1767 N N . ASP A 1 221 ? -12.946 6.065 34.519 1.00 80.12 221 ASP A N 1
ATOM 1768 C CA . ASP A 1 221 ? -13.485 6.710 35.716 1.00 80.12 221 ASP A CA 1
ATOM 1769 C C . ASP A 1 221 ? -14.979 7.021 35.531 1.00 80.12 221 ASP A C 1
ATOM 1771 O O . ASP A 1 221 ? -15.777 6.763 36.430 1.00 80.12 221 ASP A O 1
ATOM 1775 N N . GLY A 1 222 ? -15.369 7.482 34.340 1.00 81.19 222 GLY A N 1
ATOM 1776 C CA . GLY A 1 222 ? -16.757 7.809 34.028 1.00 81.19 222 GLY A CA 1
ATOM 1777 C C . GLY A 1 222 ? -17.683 6.601 33.876 1.00 81.19 222 GLY A C 1
ATOM 1778 O O . GLY A 1 222 ? -18.800 6.625 34.381 1.00 81.19 222 GLY A O 1
ATOM 1779 N N . VAL A 1 223 ? -17.227 5.515 33.239 1.00 84.19 223 VAL A N 1
ATOM 1780 C CA . VAL A 1 223 ? -18.005 4.263 33.147 1.00 84.19 223 VAL A CA 1
ATOM 1781 C C . VAL A 1 223 ? -18.186 3.634 34.531 1.00 84.19 223 VAL A C 1
ATOM 1783 O O . VAL A 1 223 ? -19.243 3.079 34.824 1.00 84.19 223 VAL A O 1
ATOM 1786 N N . LYS A 1 224 ? -17.184 3.759 35.408 1.00 84.44 224 LYS A N 1
ATOM 1787 C CA . LYS A 1 224 ? -17.289 3.317 36.799 1.00 84.44 224 LYS A CA 1
ATOM 1788 C C . LYS A 1 224 ? -18.297 4.141 37.599 1.00 84.44 224 LYS A C 1
ATOM 1790 O O . LYS A 1 224 ? -19.116 3.552 38.294 1.00 84.44 224 LYS A O 1
ATOM 1795 N N . GLU A 1 225 ? -18.244 5.468 37.504 1.00 84.81 225 GLU A N 1
ATOM 1796 C CA . GLU A 1 225 ? -19.216 6.357 38.158 1.00 84.81 225 GLU A CA 1
ATOM 1797 C C . GLU A 1 225 ? -20.642 6.058 37.675 1.00 84.81 225 GLU A C 1
ATOM 1799 O O . GLU A 1 225 ? -21.531 5.843 38.493 1.00 84.81 225 GLU A O 1
ATOM 1804 N N . LEU A 1 226 ? -20.826 5.901 36.358 1.00 86.50 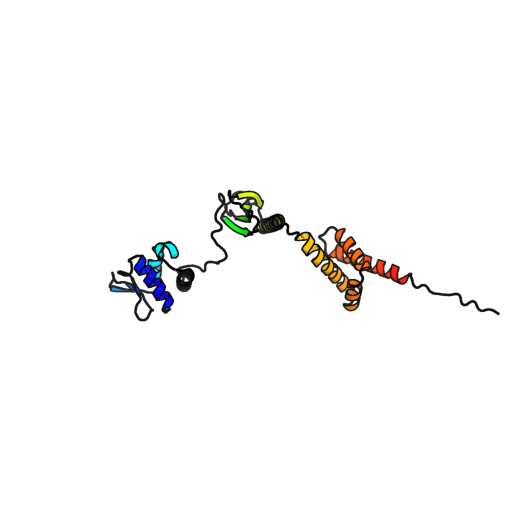226 LEU A N 1
ATOM 1805 C CA . LEU A 1 226 ? -22.107 5.515 35.769 1.00 86.50 226 LEU A CA 1
ATOM 1806 C C . LEU A 1 226 ? -22.626 4.178 36.320 1.00 86.50 226 LEU A C 1
ATOM 1808 O O . LEU A 1 226 ? -23.816 4.052 36.587 1.00 86.50 226 LEU A O 1
ATOM 1812 N N . TYR A 1 227 ? -21.756 3.177 36.477 1.00 85.19 227 TYR A N 1
ATOM 1813 C CA . TYR A 1 227 ? -22.148 1.887 37.043 1.00 85.19 227 TYR A CA 1
ATOM 1814 C C . TYR A 1 227 ? -22.582 1.992 38.511 1.00 85.19 227 TYR A C 1
ATOM 1816 O O . TYR A 1 227 ? -23.587 1.388 38.885 1.00 85.19 227 TYR A O 1
ATOM 1824 N N . GLU A 1 228 ? -21.864 2.754 39.341 1.00 85.50 228 GLU A N 1
ATOM 1825 C CA . GLU A 1 228 ? -22.252 2.953 40.745 1.00 85.50 228 GLU A CA 1
ATOM 1826 C C . GLU A 1 228 ? -23.598 3.690 40.847 1.00 85.50 228 GLU A C 1
ATOM 1828 O O . GLU A 1 228 ? -24.477 3.239 41.583 1.00 85.50 228 GLU A O 1
ATOM 1833 N N . ASP A 1 229 ? -23.816 4.730 40.035 1.00 83.12 229 ASP A N 1
ATOM 1834 C CA . ASP A 1 229 ? -25.102 5.438 39.956 1.00 83.12 229 ASP A CA 1
ATOM 1835 C C . ASP A 1 229 ? -26.236 4.501 39.500 1.00 83.12 229 ASP A C 1
ATOM 1837 O O . ASP A 1 229 ? -27.326 4.484 40.077 1.00 83.12 229 ASP A O 1
ATOM 1841 N N . TYR A 1 230 ? -25.979 3.676 38.480 1.00 82.38 230 TYR A N 1
ATOM 1842 C CA . TYR A 1 230 ? -26.944 2.707 37.953 1.00 82.38 230 TYR A CA 1
ATOM 1843 C C . TYR A 1 230 ? -27.331 1.650 38.998 1.00 82.38 230 TYR A C 1
ATOM 1845 O O . TYR A 1 230 ? -28.501 1.274 39.135 1.00 82.38 230 TYR A O 1
ATOM 1853 N N . LYS A 1 231 ? -26.351 1.199 39.786 1.00 78.50 231 LYS A N 1
ATOM 1854 C CA . LYS A 1 231 ? -26.552 0.260 40.888 1.00 78.50 231 LYS A CA 1
ATOM 1855 C C . LYS A 1 231 ? -27.332 0.887 42.045 1.00 78.50 231 LYS A C 1
ATOM 1857 O O . LYS A 1 231 ? -28.203 0.231 42.610 1.00 78.50 231 LYS A O 1
ATOM 1862 N N . GLU A 1 232 ? -27.058 2.140 42.403 1.00 67.38 232 GLU A N 1
ATOM 1863 C CA . GLU A 1 232 ? -27.826 2.834 43.445 1.00 67.38 232 GLU A CA 1
ATOM 1864 C C . GLU A 1 232 ? -29.296 3.004 43.040 1.00 67.38 232 GLU A C 1
ATOM 1866 O O . GLU A 1 232 ? -30.184 2.741 43.849 1.00 67.38 232 GLU A O 1
ATOM 1871 N N . VAL A 1 233 ? -29.580 3.346 41.780 1.00 60.47 233 VAL A N 1
ATOM 1872 C CA . VAL A 1 233 ? -30.961 3.485 41.282 1.00 60.47 233 VAL A CA 1
ATOM 1873 C C . VAL A 1 233 ? -31.711 2.147 41.273 1.00 60.47 233 VAL A C 1
ATOM 1875 O O . VAL A 1 233 ? -32.877 2.101 41.662 1.00 60.47 233 VAL A O 1
ATOM 1878 N N . THR A 1 234 ? -31.053 1.049 40.896 1.00 56.94 234 THR A N 1
ATOM 1879 C CA . THR A 1 234 ? -31.674 -0.291 40.867 1.00 56.94 234 THR A CA 1
ATOM 1880 C C . THR A 1 234 ? -31.896 -0.899 42.258 1.00 56.94 234 THR A C 1
ATOM 1882 O O . THR A 1 234 ? -32.791 -1.726 42.423 1.00 56.94 234 THR A O 1
ATOM 1885 N N . VAL A 1 235 ? -31.146 -0.472 43.281 1.00 52.97 235 VAL A N 1
ATOM 1886 C CA . VAL A 1 235 ? -31.340 -0.916 44.676 1.00 52.97 235 VAL A CA 1
ATOM 1887 C C . VAL A 1 235 ? -32.507 -0.188 45.364 1.00 52.97 235 VAL A C 1
ATOM 1889 O O . VAL A 1 235 ? -33.149 -0.763 46.240 1.00 52.97 235 VAL A O 1
ATOM 1892 N N . VAL A 1 236 ? -32.843 1.041 44.952 1.00 45.06 236 VAL A N 1
ATOM 1893 C CA . VAL A 1 236 ? -33.902 1.856 45.589 1.00 45.06 236 VAL A CA 1
ATOM 1894 C C . VAL A 1 236 ? -35.331 1.399 45.231 1.00 45.06 236 VAL A C 1
ATOM 1896 O O . VAL A 1 236 ? -36.280 1.772 45.917 1.00 45.06 236 VAL A O 1
ATOM 1899 N N . GLU A 1 237 ? -35.526 0.535 44.228 1.00 44.31 237 GLU A N 1
ATOM 1900 C CA . GLU A 1 237 ? -36.856 -0.023 43.904 1.00 44.31 237 GLU A CA 1
ATOM 1901 C C . GLU A 1 237 ? -37.276 -1.243 44.759 1.00 44.31 237 GLU A C 1
ATOM 1903 O O . GLU A 1 237 ? -38.347 -1.803 44.532 1.00 44.31 237 GLU A O 1
ATOM 1908 N N . PHE A 1 238 ? -36.504 -1.627 45.786 1.00 43.75 238 PHE A N 1
ATOM 1909 C CA . PHE A 1 238 ? -36.855 -2.712 46.720 1.00 43.75 238 PHE A CA 1
ATOM 1910 C C . PHE A 1 238 ? -36.628 -2.345 48.202 1.00 43.75 238 PHE A C 1
ATOM 1912 O O . PHE A 1 238 ? -36.018 -3.103 48.948 1.00 43.75 238 PHE A O 1
ATOM 1919 N N . ASP A 1 239 ? -37.183 -1.222 48.665 1.00 41.66 239 ASP A N 1
ATOM 1920 C CA . ASP A 1 239 ? -37.526 -1.056 50.091 1.00 41.66 239 ASP A CA 1
ATOM 1921 C C . ASP A 1 239 ? -38.989 -1.501 50.307 1.00 41.66 239 ASP A C 1
ATOM 1923 O O . ASP A 1 239 ? -39.896 -0.703 50.552 1.00 41.66 239 ASP A O 1
ATOM 1927 N N . GLU A 1 240 ? -39.245 -2.808 50.178 1.00 46.09 240 GLU A N 1
ATOM 1928 C CA . GLU A 1 240 ? -40.367 -3.430 50.888 1.00 46.09 240 GLU A CA 1
ATOM 1929 C C . GLU A 1 240 ? -39.914 -3.659 52.327 1.00 46.09 240 GLU A C 1
ATOM 1931 O O . GLU A 1 240 ? -39.423 -4.733 52.660 1.00 46.09 240 GLU A O 1
ATOM 1936 N N . ASP A 1 241 ? -40.091 -2.664 53.190 1.00 48.50 241 ASP A N 1
ATOM 1937 C CA . ASP A 1 241 ? -40.081 -2.927 54.621 1.00 48.50 241 ASP A CA 1
ATOM 1938 C C . ASP A 1 241 ? -41.184 -2.146 55.350 1.00 48.50 241 ASP A C 1
ATOM 1940 O O . ASP A 1 241 ? -41.178 -0.919 55.439 1.00 48.50 241 ASP A O 1
ATOM 1944 N N . LEU A 1 242 ? -42.072 -2.958 55.939 1.00 49.47 242 LEU A N 1
ATOM 1945 C CA . LEU A 1 242 ? -42.732 -2.779 57.236 1.00 49.47 242 LEU A CA 1
ATOM 1946 C C . LEU A 1 242 ? -44.033 -1.963 57.296 1.00 49.47 242 LEU A C 1
ATOM 1948 O O . LEU A 1 242 ? -44.040 -0.741 57.241 1.00 49.47 242 LEU A O 1
ATOM 1952 N N . ASP A 1 243 ? -45.135 -2.686 57.546 1.00 42.31 243 ASP A N 1
ATOM 1953 C CA . ASP A 1 243 ? -45.959 -2.475 58.750 1.00 42.31 243 ASP A CA 1
ATOM 1954 C C . ASP A 1 243 ? -46.912 -3.677 58.978 1.00 42.31 243 ASP A C 1
ATOM 1956 O O . ASP A 1 243 ? -48.108 -3.633 58.681 1.00 42.31 243 ASP A O 1
ATOM 1960 N N . GLU A 1 244 ? -46.397 -4.776 59.550 1.00 46.34 244 GLU A N 1
ATOM 1961 C CA . GLU A 1 244 ? -47.231 -5.667 60.375 1.00 46.34 244 GLU A CA 1
ATOM 1962 C C . GLU A 1 244 ? -47.394 -5.003 61.749 1.00 46.34 244 GLU A C 1
ATOM 1964 O O . GLU A 1 244 ? -46.563 -5.140 62.645 1.00 46.34 244 GLU A O 1
ATOM 1969 N N . ILE A 1 245 ? -48.475 -4.239 61.901 1.00 44.62 245 ILE A N 1
ATOM 1970 C CA . ILE A 1 245 ? -48.918 -3.718 63.194 1.00 44.62 245 ILE A CA 1
ATOM 1971 C C . ILE A 1 245 ? -49.648 -4.846 63.935 1.00 44.62 245 ILE A C 1
ATOM 1973 O O . ILE A 1 245 ? -50.707 -5.307 63.502 1.00 44.62 245 ILE A O 1
ATOM 1977 N N . GLU A 1 246 ? -49.080 -5.268 65.069 1.00 43.19 246 GLU A N 1
ATOM 1978 C CA . GLU A 1 246 ? -49.752 -6.077 66.090 1.00 43.19 246 GLU A CA 1
ATOM 1979 C C . GLU A 1 246 ? -51.087 -5.422 66.490 1.00 43.19 246 GLU A C 1
ATOM 1981 O O . GLU A 1 246 ? -51.124 -4.259 66.896 1.00 43.19 246 GLU A O 1
ATOM 1986 N N . MET A 1 247 ? -52.192 -6.169 66.406 1.00 43.88 247 MET A N 1
ATOM 1987 C CA . MET A 1 247 ? -53.453 -5.787 67.044 1.00 43.88 247 MET A CA 1
ATOM 1988 C C . MET A 1 247 ? -53.656 -6.603 68.322 1.00 43.88 247 MET A C 1
ATOM 1990 O O . MET A 1 247 ? -53.643 -7.835 68.275 1.00 43.88 247 MET A O 1
ATOM 1994 N N . GLU A 1 248 ? -53.848 -5.877 69.427 1.00 40.56 248 GLU A N 1
ATOM 1995 C CA . GLU A 1 248 ? -54.362 -6.351 70.724 1.00 40.56 248 GLU A CA 1
ATOM 1996 C C . GLU A 1 248 ? -55.680 -7.138 70.615 1.00 40.56 248 GLU A C 1
ATOM 1998 O O . GLU A 1 248 ? -56.550 -6.768 69.788 1.00 40.56 248 GLU A O 1
#

Sequence (248 aa):
MKLTVEQANVLDKIAEKSGMDCWFSITDDLTAIHDVEANRNITLRYGIGILNQGVTDLVKDYGLNEHEVKVYHDLLVSLGLEKEKDMAKDDLGVNGKYIIINKVVTGTGFNVVLGVNESHPIEAYRYVTWTQNDRGYDVGHYFGNLKEAQEDMLERATDEMNIDLHGKWYNEFMENDILCALSEFLSDAEVEELRNDKEFMEQAIHFYQKADIGVDQAIKDGVKELYEDYKEVTVVEFDEDLDEIEME